Protein AF-A0A938Q0T3-F1 (afdb_monomer_lite)

pLDDT: mean 81.88, std 14.32, range [33.81, 97.88]

Structure (mmCIF, N/CA/C/O backbone):
data_AF-A0A938Q0T3-F1
#
_entry.id   AF-A0A938Q0T3-F1
#
loop_
_atom_site.group_PDB
_atom_site.id
_atom_site.type_symbol
_atom_site.label_atom_id
_atom_site.label_alt_id
_atom_site.label_comp_id
_atom_site.label_asym_id
_atom_site.label_entity_id
_atom_site.label_seq_id
_atom_site.pdbx_PDB_ins_code
_atom_site.Cartn_x
_atom_site.Cartn_y
_atom_site.Cartn_z
_atom_site.occupancy
_atom_site.B_iso_or_equiv
_atom_site.auth_seq_id
_atom_site.auth_comp_id
_atom_site.auth_asym_id
_atom_site.auth_atom_id
_atom_site.pdbx_PDB_model_num
ATOM 1 N N . MET A 1 1 ? -28.666 -15.829 7.983 1.00 44.38 1 MET A N 1
ATOM 2 C CA . MET A 1 1 ? -28.865 -14.579 8.753 1.00 44.38 1 MET A CA 1
ATOM 3 C C . MET A 1 1 ? -28.968 -14.931 10.230 1.00 44.38 1 MET A C 1
ATOM 5 O O . MET A 1 1 ? -29.943 -15.558 10.611 1.00 44.38 1 MET A O 1
ATOM 9 N N . ALA A 1 2 ? -27.968 -14.597 11.049 1.00 35.69 2 ALA A N 1
ATOM 10 C CA . ALA A 1 2 ? -28.047 -14.792 12.499 1.00 35.69 2 ALA A CA 1
ATOM 11 C C . ALA A 1 2 ? -28.526 -13.484 13.145 1.00 35.69 2 ALA A C 1
ATOM 13 O O . ALA A 1 2 ? -27.787 -12.499 13.177 1.00 35.69 2 ALA A O 1
ATOM 14 N N . VAL A 1 3 ? -29.782 -13.463 13.590 1.00 39.94 3 VAL A N 1
ATOM 15 C CA . VAL A 1 3 ? -30.374 -12.340 14.326 1.00 39.94 3 VAL A CA 1
ATOM 16 C C . VAL A 1 3 ? -30.041 -12.535 15.802 1.00 39.94 3 VAL A C 1
ATOM 18 O O . VAL A 1 3 ? -30.452 -13.523 16.398 1.00 39.94 3 VAL A O 1
ATOM 21 N N . GLY A 1 4 ? -29.268 -11.616 16.378 1.00 47.38 4 GLY A N 1
ATOM 22 C CA . GLY A 1 4 ? -29.051 -11.548 17.822 1.00 47.38 4 GLY A CA 1
ATOM 23 C C . GLY A 1 4 ? -29.961 -10.487 18.430 1.00 47.38 4 GLY A C 1
ATOM 24 O O . GLY A 1 4 ? -30.033 -9.370 17.916 1.00 47.38 4 GLY A O 1
ATOM 25 N N . THR A 1 5 ? -30.657 -10.826 19.509 1.00 44.28 5 THR A N 1
ATOM 26 C CA . THR A 1 5 ? -31.442 -9.879 20.308 1.00 44.28 5 THR A CA 1
ATOM 27 C C . THR A 1 5 ? -30.645 -9.485 21.544 1.00 44.28 5 THR A C 1
ATOM 29 O O . THR A 1 5 ? -30.252 -10.355 22.317 1.00 44.28 5 THR A O 1
ATOM 32 N N . ALA A 1 6 ? -30.413 -8.186 21.737 1.00 50.19 6 ALA A N 1
ATOM 33 C CA . ALA A 1 6 ? -29.936 -7.642 23.003 1.00 50.19 6 ALA A CA 1
ATOM 34 C C . ALA A 1 6 ? -31.110 -6.924 23.681 1.00 50.19 6 ALA A C 1
ATOM 36 O O . ALA A 1 6 ? -31.683 -5.991 23.116 1.00 50.19 6 ALA A O 1
ATOM 37 N N . THR A 1 7 ? -31.501 -7.394 24.862 1.00 44.62 7 THR A N 1
ATOM 38 C CA . THR A 1 7 ? -32.518 -6.764 25.709 1.00 44.62 7 THR A CA 1
ATOM 39 C C . THR A 1 7 ? -31.848 -5.712 26.585 1.00 44.62 7 THR A C 1
ATOM 41 O O . THR A 1 7 ? -30.979 -6.031 27.396 1.00 44.62 7 THR A O 1
ATOM 44 N N . GLY A 1 8 ? -32.227 -4.445 26.408 1.00 49.66 8 GLY A N 1
ATOM 45 C CA . GLY A 1 8 ? -31.809 -3.370 27.308 1.00 49.66 8 GLY A CA 1
ATOM 46 C C . GLY A 1 8 ? -32.487 -3.481 28.677 1.00 49.66 8 GLY A C 1
ATOM 47 O O . GLY A 1 8 ? -33.545 -4.094 28.809 1.00 49.66 8 GLY A O 1
ATOM 48 N N . HIS A 1 9 ? -31.909 -2.837 29.696 1.00 57.12 9 HIS A N 1
ATOM 49 C CA . HIS A 1 9 ? -32.410 -2.853 31.081 1.00 57.12 9 HIS A CA 1
ATOM 50 C C . HIS A 1 9 ? -33.860 -2.327 31.229 1.00 57.12 9 HIS A C 1
ATOM 52 O O . HIS A 1 9 ? -34.504 -2.597 32.236 1.00 57.12 9 HIS A O 1
ATOM 58 N N . PHE A 1 10 ? -34.380 -1.642 30.201 1.00 60.62 10 PHE A N 1
ATOM 59 C CA . PHE A 1 10 ? -35.738 -1.092 30.103 1.00 60.62 10 PHE A CA 1
ATOM 60 C C . PHE A 1 10 ? -36.678 -1.866 29.153 1.00 60.62 10 PHE A C 1
ATOM 62 O O . PHE A 1 10 ? -37.732 -1.358 28.790 1.00 60.62 10 PHE A O 1
ATOM 69 N N . GLY A 1 11 ? -36.325 -3.082 28.723 1.00 52.38 11 GLY A N 1
ATOM 70 C CA . GLY A 1 11 ? -37.198 -3.913 27.878 1.00 52.38 11 GLY A CA 1
ATOM 71 C C . GLY A 1 11 ? -37.175 -3.588 26.378 1.00 52.38 11 GLY A C 1
ATOM 72 O O . GLY A 1 11 ? -37.730 -4.352 25.589 1.00 52.38 11 GLY A O 1
ATOM 73 N N . ASP A 1 12 ? -36.469 -2.537 25.950 1.00 48.38 12 ASP A N 1
ATOM 74 C CA . ASP A 1 12 ? -36.260 -2.264 24.526 1.00 48.38 12 ASP A CA 1
ATOM 75 C C . ASP A 1 12 ? -35.369 -3.338 23.887 1.00 48.38 12 ASP A C 1
ATOM 77 O O . ASP A 1 12 ? -34.192 -3.513 24.225 1.00 48.38 12 ASP A O 1
ATOM 81 N N . THR A 1 13 ? -35.951 -4.080 22.943 1.00 47.59 13 THR A N 1
ATOM 82 C CA . THR A 1 13 ? -35.261 -5.108 22.160 1.00 47.59 13 THR A CA 1
ATOM 83 C C . THR A 1 13 ? -34.694 -4.458 20.900 1.00 47.59 13 THR A C 1
ATOM 85 O O . THR A 1 13 ? -35.374 -4.335 19.881 1.00 47.59 13 THR A O 1
ATOM 88 N N . THR A 1 14 ? -33.435 -4.018 20.936 1.00 50.91 14 THR A N 1
ATOM 89 C CA . THR A 1 14 ? -32.782 -3.506 19.723 1.00 50.91 14 THR A CA 1
ATOM 90 C C . THR A 1 14 ? -32.337 -4.681 18.861 1.00 50.91 14 THR A C 1
ATOM 92 O O . THR A 1 14 ? -31.451 -5.463 19.214 1.00 50.91 14 THR A O 1
ATOM 95 N N . ARG A 1 15 ? -32.986 -4.840 17.705 1.00 46.38 15 ARG A N 1
ATOM 96 C CA . ARG A 1 15 ? -32.627 -5.858 16.717 1.00 46.38 15 ARG A CA 1
ATOM 97 C C . ARG A 1 15 ? -31.340 -5.409 16.018 1.00 46.38 15 ARG A C 1
ATOM 99 O O . ARG A 1 15 ? -31.382 -4.597 15.100 1.00 46.38 15 ARG A O 1
ATOM 106 N N . ILE A 1 16 ? -30.188 -5.917 16.457 1.00 51.22 16 ILE A N 1
ATOM 107 C CA . ILE A 1 16 ? -28.913 -5.669 15.775 1.00 51.22 16 ILE A CA 1
ATOM 108 C C . ILE A 1 16 ? -28.879 -6.570 14.540 1.00 51.22 16 ILE A C 1
ATOM 110 O O . ILE A 1 16 ? -28.428 -7.716 14.582 1.00 51.22 16 ILE A O 1
ATOM 114 N N . THR A 1 17 ? -29.393 -6.069 13.420 1.00 54.50 17 THR A N 1
ATOM 115 C CA . THR A 1 17 ? -29.193 -6.718 12.126 1.00 54.50 17 THR A CA 1
ATOM 116 C C . THR A 1 17 ? -27.719 -6.588 11.763 1.00 54.50 17 THR A C 1
ATOM 118 O O . THR A 1 17 ? -27.223 -5.483 11.538 1.00 54.50 17 THR A O 1
ATOM 121 N N . ARG A 1 18 ? -26.990 -7.711 11.721 1.00 55.62 18 ARG A N 1
ATOM 122 C CA . ARG A 1 18 ? -25.681 -7.733 11.064 1.00 55.62 18 ARG A CA 1
ATOM 123 C C . ARG A 1 18 ? -25.921 -7.456 9.586 1.00 55.62 18 ARG A C 1
ATOM 125 O O . ARG A 1 18 ? -26.386 -8.337 8.871 1.00 55.62 18 ARG A O 1
ATOM 132 N N . VAL A 1 19 ? -25.632 -6.228 9.183 1.00 64.50 19 VAL A N 1
ATOM 133 C CA . VAL A 1 19 ? -25.556 -5.814 7.784 1.00 64.50 19 VAL A CA 1
ATOM 134 C C . VAL A 1 19 ? -24.522 -6.722 7.110 1.00 64.50 19 VAL A C 1
ATOM 136 O O . VAL A 1 19 ? -23.402 -6.871 7.614 1.00 64.50 19 VAL A O 1
ATOM 139 N N . GLY A 1 20 ? -24.937 -7.424 6.060 1.00 68.75 20 GLY A N 1
ATOM 140 C CA . GLY A 1 20 ? -24.088 -8.302 5.268 1.00 68.75 20 GLY A CA 1
ATOM 141 C C . GLY A 1 20 ? -22.957 -7.522 4.601 1.00 68.75 20 GLY A C 1
ATOM 142 O O . GLY A 1 20 ? -23.056 -6.322 4.375 1.00 68.75 20 GLY A O 1
ATOM 143 N N . PHE A 1 21 ? -21.861 -8.204 4.269 1.00 69.31 21 PHE A N 1
ATOM 144 C CA . PHE A 1 21 ? -20.710 -7.578 3.601 1.00 69.31 21 PHE A CA 1
ATOM 145 C C . PHE A 1 21 ? -21.077 -6.939 2.248 1.00 69.31 21 PHE A C 1
ATOM 147 O O . PHE A 1 21 ? -20.480 -5.941 1.857 1.00 69.31 21 PHE A O 1
ATOM 154 N N . ALA A 1 22 ? -22.083 -7.493 1.566 1.00 73.38 22 ALA A N 1
ATOM 155 C CA . ALA A 1 22 ? -22.599 -7.002 0.291 1.00 73.38 22 ALA A CA 1
ATOM 156 C C . ALA A 1 22 ? -23.723 -5.959 0.434 1.00 73.38 22 ALA A C 1
ATOM 158 O O . ALA A 1 22 ? -24.209 -5.451 -0.574 1.00 73.38 22 ALA A O 1
ATOM 159 N N . ASP A 1 23 ? -24.165 -5.651 1.655 1.00 78.00 23 ASP A N 1
ATOM 160 C CA . ASP A 1 23 ? -25.308 -4.766 1.849 1.00 78.00 23 ASP A CA 1
ATOM 161 C C . ASP A 1 23 ? -24.896 -3.303 1.629 1.00 78.00 23 ASP A C 1
ATOM 163 O O . ASP A 1 23 ? -23.953 -2.784 2.234 1.00 78.00 23 ASP A O 1
ATOM 167 N N . GLY A 1 24 ? -25.657 -2.617 0.778 1.00 86.31 24 GLY A N 1
ATOM 168 C CA . GLY A 1 24 ? -25.433 -1.218 0.432 1.00 86.31 24 GLY A CA 1
ATOM 169 C C . GLY A 1 24 ? -24.361 -1.006 -0.640 1.00 86.31 24 GLY A C 1
ATOM 170 O O . GLY A 1 24 ? -23.603 -1.896 -1.022 1.00 86.31 24 GLY A O 1
ATOM 171 N N . TRP A 1 25 ? -24.290 0.226 -1.139 1.00 88.31 25 TRP A N 1
ATOM 172 C CA . TRP A 1 25 ? -23.424 0.584 -2.264 1.00 88.31 25 TRP A CA 1
ATOM 173 C C . TRP A 1 25 ? -21.924 0.435 -1.958 1.00 88.31 25 TRP A C 1
ATOM 175 O O . TRP A 1 25 ? -21.146 0.152 -2.863 1.00 88.31 25 TRP A O 1
ATOM 185 N N . THR A 1 26 ? -21.502 0.566 -0.693 1.00 88.06 26 THR A N 1
ATOM 186 C CA . THR A 1 26 ? -20.099 0.357 -0.293 1.00 88.06 26 THR A CA 1
ATOM 187 C C . THR A 1 26 ? -19.686 -1.110 -0.380 1.00 88.06 26 THR A C 1
ATOM 189 O O . THR A 1 26 ? -18.544 -1.394 -0.728 1.00 88.06 26 THR A O 1
ATOM 192 N N . GLY A 1 27 ? -20.607 -2.038 -0.087 1.00 87.44 27 GLY A N 1
ATOM 193 C CA . GLY A 1 27 ? -20.378 -3.476 -0.245 1.00 87.44 27 GLY A CA 1
ATOM 194 C C . GLY A 1 27 ? -20.272 -3.866 -1.717 1.00 87.44 27 GLY A C 1
ATOM 195 O O . GLY A 1 27 ? -19.340 -4.565 -2.106 1.00 87.44 27 GLY A O 1
ATOM 196 N N . VAL A 1 28 ? -21.169 -3.330 -2.553 1.00 90.62 28 VAL A N 1
ATOM 197 C CA . VAL A 1 28 ? -21.120 -3.506 -4.015 1.00 90.62 28 VAL A CA 1
ATOM 198 C C . VAL A 1 28 ? -19.815 -2.962 -4.595 1.00 90.62 28 VAL A C 1
ATOM 200 O O . VAL A 1 28 ? -19.167 -3.659 -5.371 1.00 90.62 28 VAL A O 1
ATOM 203 N N . LEU A 1 29 ? -19.392 -1.760 -4.183 1.00 92.12 29 LEU A N 1
ATOM 204 C CA . LEU A 1 29 ? -18.120 -1.177 -4.610 1.00 92.12 29 LEU A CA 1
ATOM 205 C C . LEU A 1 29 ? -16.938 -2.068 -4.208 1.00 92.12 29 LEU A C 1
ATOM 207 O O . LEU A 1 29 ? -16.106 -2.372 -5.052 1.00 92.12 29 LEU A O 1
ATOM 211 N N . ALA A 1 30 ? -16.891 -2.542 -2.959 1.00 90.19 30 ALA A N 1
ATOM 212 C CA . ALA A 1 30 ? -15.814 -3.412 -2.488 1.00 90.19 30 ALA A CA 1
ATOM 213 C C . ALA A 1 30 ? -15.739 -4.735 -3.270 1.00 90.19 30 ALA A C 1
ATOM 215 O O . ALA A 1 30 ? -14.654 -5.149 -3.674 1.00 90.19 30 ALA A O 1
ATOM 216 N N . ILE A 1 31 ? -16.879 -5.388 -3.520 1.00 92.19 31 ILE A N 1
ATOM 217 C CA . ILE A 1 31 ? -16.935 -6.624 -4.316 1.00 92.19 31 ILE A CA 1
ATOM 218 C C . ILE A 1 31 ? -16.518 -6.346 -5.762 1.00 92.19 31 ILE A C 1
ATOM 220 O O . ILE A 1 31 ? -15.711 -7.091 -6.314 1.00 92.19 31 ILE A O 1
ATOM 224 N N . GLY A 1 32 ? -17.016 -5.259 -6.354 1.00 93.62 32 GLY A N 1
ATOM 225 C CA . GLY A 1 32 ? -16.636 -4.826 -7.696 1.00 93.62 32 GLY A CA 1
ATOM 226 C C . GLY A 1 32 ? -15.131 -4.593 -7.818 1.00 93.62 32 GLY A C 1
ATOM 227 O O . GLY A 1 32 ? -14.517 -5.092 -8.757 1.00 93.62 32 GLY A O 1
ATOM 228 N N . THR A 1 33 ? -14.514 -3.931 -6.835 1.00 93.25 33 THR A N 1
ATOM 229 C CA . THR A 1 33 ? -13.058 -3.746 -6.775 1.00 93.25 33 THR A CA 1
ATOM 230 C C . THR A 1 33 ? -12.317 -5.077 -6.688 1.00 93.25 33 THR A C 1
ATOM 232 O O . THR A 1 33 ? -11.335 -5.259 -7.396 1.00 93.25 33 THR A O 1
ATOM 235 N N . ILE A 1 34 ? -12.779 -6.029 -5.871 1.00 92.44 34 ILE A N 1
ATOM 236 C CA . ILE A 1 34 ? -12.139 -7.351 -5.755 1.00 92.44 34 ILE A CA 1
ATOM 237 C C . ILE A 1 34 ? -12.190 -8.104 -7.090 1.00 92.44 34 ILE A C 1
ATOM 239 O O . ILE A 1 34 ? -11.176 -8.642 -7.530 1.00 92.44 34 ILE A O 1
ATOM 243 N N . VAL A 1 35 ? -13.352 -8.120 -7.750 1.00 94.88 35 VAL A N 1
ATOM 244 C CA . VAL A 1 35 ? -13.521 -8.765 -9.061 1.00 94.88 35 VAL A CA 1
ATOM 245 C C . VAL A 1 35 ? -12.649 -8.085 -10.116 1.00 94.88 35 VAL A C 1
ATOM 247 O O . VAL A 1 35 ? -11.988 -8.769 -10.893 1.00 94.88 35 VAL A O 1
ATOM 250 N N . TYR A 1 36 ? -12.602 -6.752 -10.110 1.00 95.00 36 TYR A N 1
ATOM 251 C CA . TYR A 1 36 ? -11.745 -5.976 -10.999 1.00 95.00 36 TYR A CA 1
ATOM 252 C C . TYR A 1 36 ? -10.262 -6.311 -10.802 1.00 95.00 36 TYR A C 1
ATOM 254 O O . TYR A 1 36 ? -9.578 -6.596 -11.777 1.00 95.00 36 TYR A O 1
ATOM 262 N N . VAL A 1 37 ? -9.776 -6.342 -9.556 1.00 92.75 37 VAL A N 1
ATOM 263 C CA . VAL A 1 37 ? -8.379 -6.689 -9.248 1.00 92.75 37 VAL A CA 1
ATOM 264 C C . VAL A 1 37 ? -8.056 -8.109 -9.712 1.00 92.75 37 VAL A C 1
ATOM 266 O O . VAL A 1 37 ? -7.014 -8.323 -10.321 1.00 92.75 37 VAL A O 1
ATOM 269 N N . ALA A 1 38 ? -8.953 -9.074 -9.492 1.00 92.88 38 ALA A N 1
ATOM 270 C CA . ALA A 1 38 ? -8.756 -10.442 -9.968 1.00 92.88 38 ALA A CA 1
ATOM 271 C C . ALA A 1 38 ? -8.673 -10.517 -11.503 1.00 92.88 38 ALA A C 1
ATOM 273 O O . ALA A 1 38 ? -7.804 -11.204 -12.039 1.00 92.88 38 ALA A O 1
ATOM 274 N N . ALA A 1 39 ? -9.536 -9.781 -12.209 1.00 92.69 39 ALA A N 1
ATOM 275 C CA . ALA A 1 39 ? -9.485 -9.683 -13.664 1.00 92.69 39 ALA A CA 1
ATOM 276 C C . ALA A 1 39 ? -8.195 -8.998 -14.142 1.00 92.69 39 ALA A C 1
ATOM 278 O O . ALA A 1 39 ? -7.565 -9.484 -15.076 1.00 92.69 39 ALA A O 1
ATOM 279 N N . ALA A 1 40 ? -7.769 -7.918 -13.483 1.00 90.94 40 ALA A N 1
ATOM 280 C CA . ALA A 1 40 ? -6.541 -7.208 -13.822 1.00 90.94 40 ALA A CA 1
ATOM 281 C C . ALA A 1 40 ? -5.301 -8.089 -13.649 1.00 90.94 40 ALA A C 1
ATOM 283 O O . ALA A 1 40 ? -4.482 -8.174 -14.557 1.00 90.94 40 ALA A O 1
ATOM 284 N N . ILE A 1 41 ? -5.211 -8.828 -12.540 1.00 88.62 41 ILE A N 1
ATOM 285 C CA . ILE A 1 41 ? -4.147 -9.815 -12.321 1.00 88.62 41 ILE A CA 1
ATOM 286 C C . ILE A 1 41 ? -4.159 -10.870 -13.431 1.00 88.62 41 ILE A C 1
ATOM 288 O O . ILE A 1 41 ? -3.110 -11.175 -13.993 1.00 88.62 41 ILE A O 1
ATOM 292 N N . TRP A 1 42 ? -5.334 -11.403 -13.780 1.00 89.50 42 TRP A N 1
ATOM 293 C CA . TRP A 1 42 ? -5.458 -12.383 -14.858 1.00 89.50 42 TRP A CA 1
ATOM 294 C C . TRP A 1 42 ? -4.944 -11.838 -16.195 1.00 89.50 42 TRP A C 1
ATOM 296 O O . TRP A 1 42 ? -4.154 -12.507 -16.857 1.00 89.50 42 TRP A O 1
ATOM 306 N N . PHE A 1 43 ? -5.346 -10.625 -16.587 1.00 86.94 43 PHE A N 1
ATOM 307 C CA . PHE A 1 43 ? -4.881 -9.996 -17.827 1.00 86.94 43 PHE A CA 1
ATOM 308 C C . PHE A 1 43 ? -3.377 -9.717 -17.818 1.00 86.94 43 PHE A C 1
ATOM 310 O O . PHE A 1 43 ? -2.715 -9.954 -18.825 1.00 86.94 43 PHE A O 1
ATOM 317 N N . THR A 1 44 ? -2.828 -9.259 -16.692 1.00 83.50 44 THR A N 1
ATOM 318 C CA . THR A 1 44 ? -1.392 -8.982 -16.561 1.00 83.50 44 THR A CA 1
ATOM 319 C C . THR A 1 44 ? -0.551 -10.251 -16.674 1.00 83.50 44 THR A C 1
ATOM 321 O O . THR A 1 44 ? 0.492 -10.219 -17.321 1.00 83.50 44 THR A O 1
ATOM 324 N N . LEU A 1 45 ? -1.015 -11.360 -16.088 1.00 83.00 45 LEU A N 1
ATOM 325 C CA . LEU A 1 45 ? -0.322 -12.654 -16.097 1.00 83.00 45 LEU A CA 1
ATOM 326 C C . LEU A 1 45 ? -0.594 -13.502 -17.345 1.00 83.00 45 LEU A C 1
ATOM 328 O O . LEU A 1 45 ? 0.059 -14.524 -17.538 1.00 83.00 45 LEU A O 1
ATOM 332 N N . SER A 1 46 ? -1.574 -13.128 -18.166 1.00 85.75 46 SER A N 1
ATOM 333 C CA . SER A 1 46 ? -1.845 -13.830 -19.417 1.00 85.75 46 SER A CA 1
ATOM 334 C C . SER A 1 46 ? -0.723 -13.552 -20.419 1.00 85.75 46 SER A C 1
ATOM 336 O O . SER A 1 46 ? -0.355 -12.392 -20.618 1.00 85.75 46 SER A O 1
ATOM 338 N N . ASP A 1 47 ? -0.240 -14.598 -21.099 1.00 80.06 47 ASP A N 1
ATOM 339 C CA . ASP A 1 47 ? 0.747 -14.523 -22.191 1.00 80.06 47 ASP A CA 1
ATOM 340 C C . ASP A 1 47 ? 0.121 -13.924 -23.468 1.00 80.06 47 ASP A C 1
ATOM 342 O O . ASP A 1 47 ? 0.015 -14.555 -24.521 1.00 80.06 47 ASP A O 1
ATOM 346 N N . LEU A 1 48 ? -0.375 -12.695 -23.353 1.00 83.69 48 LEU A N 1
ATOM 347 C CA . LEU A 1 48 ? -0.920 -11.921 -24.457 1.00 83.69 48 LEU A CA 1
ATOM 348 C C . LEU A 1 48 ? 0.226 -11.261 -25.238 1.00 83.69 48 LEU A C 1
ATOM 350 O O . LEU A 1 48 ? 1.199 -10.817 -24.621 1.00 83.69 48 LEU A O 1
ATOM 354 N N . PRO A 1 49 ? 0.110 -11.144 -26.575 1.00 82.31 49 PRO A N 1
ATOM 355 C CA . PRO A 1 49 ? 1.078 -10.404 -27.377 1.00 82.31 49 PRO A CA 1
ATOM 356 C C . PRO A 1 49 ? 1.252 -8.978 -26.848 1.00 82.31 49 PRO A C 1
ATOM 358 O O . PRO A 1 49 ? 0.260 -8.298 -26.560 1.00 82.31 49 PRO A O 1
ATOM 361 N N . SER A 1 50 ? 2.502 -8.524 -26.737 1.00 79.31 50 SER A N 1
ATOM 362 C CA . SER A 1 50 ? 2.801 -7.141 -26.375 1.00 79.31 50 SER A CA 1
ATOM 363 C C . SER A 1 50 ? 2.164 -6.193 -27.390 1.00 79.31 50 SER A C 1
ATOM 365 O O . SER A 1 50 ? 2.192 -6.408 -28.603 1.00 79.31 50 SER A O 1
ATOM 367 N N . SER A 1 51 ? 1.509 -5.157 -26.877 1.00 85.56 51 SER A N 1
ATOM 368 C CA . SER A 1 51 ? 0.933 -4.090 -27.685 1.00 85.56 51 SER A CA 1
ATOM 369 C C . SER A 1 51 ? 0.922 -2.811 -26.852 1.00 85.56 51 SER A C 1
ATOM 371 O O . SER A 1 51 ? 0.656 -2.896 -25.651 1.00 85.56 51 SER A O 1
ATOM 373 N N . PRO A 1 52 ? 1.092 -1.623 -27.461 1.00 83.88 52 PRO A N 1
ATOM 374 C CA . PRO A 1 52 ? 1.118 -0.365 -26.711 1.00 83.88 52 PRO A CA 1
ATOM 375 C C . PRO A 1 52 ? -0.115 -0.162 -25.819 1.00 83.88 52 PRO A C 1
ATOM 377 O O . PRO A 1 52 ? -0.028 0.384 -24.724 1.00 83.88 52 PRO A O 1
ATOM 380 N N . ALA A 1 53 ? -1.281 -0.647 -26.258 1.00 86.19 53 ALA A N 1
ATOM 381 C CA . ALA A 1 53 ? -2.512 -0.596 -25.474 1.00 86.19 53 ALA A CA 1
ATOM 382 C C . ALA A 1 53 ? -2.460 -1.489 -24.221 1.00 86.19 53 ALA A C 1
ATOM 384 O O . ALA A 1 53 ? -2.959 -1.091 -23.169 1.00 86.19 53 ALA A O 1
ATOM 385 N N . LEU A 1 54 ? -1.861 -2.679 -24.324 1.00 84.81 54 LEU A N 1
ATOM 386 C CA . LEU A 1 54 ? -1.683 -3.596 -23.199 1.00 84.81 54 LEU A CA 1
ATOM 387 C C . LEU A 1 54 ? -0.665 -3.052 -22.189 1.00 84.81 54 LEU A C 1
ATOM 389 O O . LEU A 1 54 ? -0.863 -3.212 -20.988 1.00 84.81 54 LEU A O 1
ATOM 393 N N . ASP A 1 55 ? 0.374 -2.365 -22.655 1.00 83.69 55 ASP A N 1
ATOM 394 C CA . ASP A 1 55 ? 1.398 -1.783 -21.783 1.00 83.69 55 ASP A CA 1
ATOM 395 C C . ASP A 1 55 ? 0.876 -0.546 -21.042 1.00 83.69 55 ASP A C 1
ATOM 397 O O . ASP A 1 55 ? 1.054 -0.439 -19.826 1.00 83.69 55 ASP A O 1
ATOM 401 N N . ILE A 1 56 ? 0.103 0.319 -21.718 1.00 85.44 56 ILE A N 1
ATOM 402 C CA . ILE A 1 56 ? -0.662 1.391 -21.054 1.00 85.44 56 ILE A CA 1
ATOM 403 C C . ILE A 1 56 ? -1.631 0.794 -20.037 1.00 85.44 56 ILE A C 1
ATOM 405 O O . ILE A 1 56 ? -1.717 1.285 -18.914 1.00 85.44 56 ILE A O 1
ATOM 409 N N . TYR A 1 57 ? -2.358 -0.264 -20.408 1.00 89.31 57 TYR A N 1
ATOM 410 C CA . TYR A 1 57 ? -3.279 -0.932 -19.495 1.00 89.31 57 TYR A CA 1
ATOM 411 C C . TYR A 1 57 ? -2.558 -1.433 -18.243 1.00 89.31 57 TYR A C 1
ATOM 413 O O . TYR A 1 57 ? -2.979 -1.095 -17.142 1.00 89.31 57 TYR A O 1
ATOM 421 N N . ARG A 1 58 ? -1.458 -2.181 -18.390 1.00 86.88 58 ARG A N 1
ATOM 422 C CA . ARG A 1 58 ? -0.664 -2.691 -17.261 1.00 86.88 58 ARG A CA 1
ATOM 423 C C . ARG A 1 58 ? -0.205 -1.557 -16.349 1.00 86.88 58 ARG A C 1
ATOM 425 O O . ARG A 1 58 ? -0.324 -1.695 -15.135 1.00 86.88 58 ARG A O 1
ATOM 432 N N . LEU A 1 59 ? 0.208 -0.431 -16.933 1.00 86.06 59 LEU A N 1
ATOM 433 C CA . LEU A 1 59 ? 0.657 0.751 -16.204 1.00 86.06 59 LEU A CA 1
ATOM 434 C C . LEU A 1 59 ? -0.439 1.406 -15.346 1.00 86.06 59 LEU A C 1
ATOM 436 O O . LEU A 1 59 ? -0.148 1.859 -14.247 1.00 86.06 59 LEU A O 1
ATOM 440 N N . ILE A 1 60 ? -1.683 1.475 -15.832 1.00 89.19 60 ILE A N 1
ATOM 441 C CA . ILE A 1 60 ? -2.773 2.206 -15.150 1.00 89.19 60 ILE A CA 1
ATOM 442 C C . ILE A 1 60 ? -3.833 1.293 -14.521 1.00 89.19 60 ILE A C 1
ATOM 444 O O . ILE A 1 60 ? -4.820 1.773 -13.956 1.00 89.19 60 ILE A O 1
ATOM 448 N N . SER A 1 61 ? -3.677 -0.026 -14.650 1.00 90.06 61 SER A N 1
ATOM 449 C CA . SER A 1 61 ? -4.670 -1.018 -14.219 1.00 90.06 61 SER A CA 1
ATOM 450 C C . SER A 1 61 ? -4.914 -1.013 -12.709 1.00 90.06 61 SER A C 1
ATOM 452 O O . SER A 1 61 ? -5.988 -1.412 -12.263 1.00 90.06 61 SER A O 1
ATOM 454 N N . ASP A 1 62 ? -3.980 -0.526 -11.904 1.00 88.69 62 ASP A N 1
ATOM 455 C CA . ASP A 1 62 ? -4.120 -0.398 -10.456 1.00 88.69 62 ASP A CA 1
ATOM 456 C C . ASP A 1 62 ? -5.030 0.780 -10.044 1.00 88.69 62 ASP A C 1
ATOM 458 O O . ASP A 1 62 ? -5.728 0.702 -9.026 1.00 88.69 62 ASP A O 1
ATOM 462 N N . GLN A 1 63 ? -5.092 1.840 -10.862 1.00 92.25 63 GLN A N 1
ATOM 463 C CA . GLN A 1 63 ? -5.735 3.116 -10.528 1.00 92.25 63 GLN A CA 1
ATOM 464 C C . GLN A 1 63 ? -7.204 2.972 -10.106 1.00 92.25 63 GLN A C 1
ATOM 466 O O . GLN A 1 63 ? -7.569 3.502 -9.053 1.00 92.25 63 GLN A O 1
ATOM 471 N N . PRO A 1 64 ? -8.082 2.240 -10.826 1.00 93.50 64 PRO A N 1
ATOM 472 C CA . PRO A 1 64 ? -9.486 2.135 -10.426 1.00 93.50 64 PRO A CA 1
ATOM 473 C C . PRO A 1 64 ? -9.667 1.494 -9.045 1.00 93.50 64 PRO A C 1
ATOM 475 O O . PRO A 1 64 ? -10.509 1.933 -8.255 1.00 93.50 64 PRO A O 1
ATOM 478 N N . ALA A 1 65 ? -8.857 0.480 -8.726 1.00 93.31 65 ALA A N 1
ATOM 479 C CA . ALA A 1 65 ? -8.884 -0.166 -7.419 1.00 93.31 65 ALA A CA 1
ATOM 480 C C . ALA A 1 65 ? -8.363 0.771 -6.323 1.00 93.31 65 ALA A C 1
ATOM 482 O O . ALA A 1 65 ? -8.947 0.848 -5.238 1.00 93.31 65 ALA A O 1
ATOM 483 N N . ALA A 1 66 ? -7.306 1.519 -6.627 1.00 92.44 66 ALA A N 1
ATOM 484 C CA . ALA A 1 66 ? -6.668 2.437 -5.704 1.00 92.44 66 ALA A CA 1
ATOM 485 C C . ALA A 1 66 ? -7.574 3.649 -5.373 1.00 92.44 66 ALA A C 1
ATOM 487 O O . ALA A 1 66 ? -7.744 3.989 -4.194 1.00 92.44 66 ALA A O 1
ATOM 488 N N . PHE A 1 67 ? -8.294 4.196 -6.362 1.00 94.31 67 PHE A N 1
ATOM 489 C CA . PHE A 1 67 ? -9.345 5.201 -6.154 1.00 94.31 67 PHE A CA 1
ATOM 490 C C . PHE A 1 67 ? -10.505 4.667 -5.307 1.00 94.31 67 PHE A C 1
ATOM 492 O O . PHE A 1 67 ? -10.947 5.336 -4.367 1.00 94.31 67 PHE A O 1
ATOM 499 N N . ALA A 1 68 ? -10.997 3.458 -5.597 1.00 94.94 68 ALA A N 1
ATOM 500 C CA . ALA A 1 68 ? -12.064 2.843 -4.810 1.00 94.94 68 ALA A CA 1
ATOM 501 C C . ALA A 1 68 ? -11.640 2.643 -3.344 1.00 94.94 68 ALA A C 1
ATOM 503 O O . ALA A 1 68 ? -12.404 2.962 -2.428 1.00 94.94 68 ALA A O 1
ATOM 504 N N . ALA A 1 69 ? -10.403 2.193 -3.107 1.00 93.75 69 ALA A N 1
ATOM 505 C CA . ALA A 1 69 ? -9.837 2.051 -1.769 1.00 93.75 69 ALA A CA 1
ATOM 506 C C . ALA A 1 69 ? -9.753 3.397 -1.028 1.00 93.75 69 ALA A C 1
ATOM 508 O O . ALA A 1 69 ? -10.142 3.473 0.140 1.00 93.75 69 ALA A O 1
ATOM 509 N N . ALA A 1 70 ? -9.323 4.471 -1.701 1.00 95.38 70 ALA A N 1
ATOM 510 C CA . ALA A 1 70 ? -9.277 5.816 -1.124 1.00 95.38 70 ALA A CA 1
ATOM 511 C C . ALA A 1 70 ? -10.676 6.307 -0.714 1.00 95.38 70 ALA A C 1
ATOM 513 O O . ALA A 1 70 ? -10.874 6.773 0.412 1.00 95.38 70 ALA A O 1
ATOM 514 N N . VAL A 1 71 ? -11.670 6.142 -1.592 1.00 95.62 71 VAL A N 1
ATOM 515 C CA . VAL A 1 71 ? -13.068 6.507 -1.320 1.00 95.62 71 VAL A CA 1
ATOM 516 C C . VAL A 1 71 ? -13.610 5.731 -0.118 1.00 95.62 71 VAL A C 1
ATOM 518 O O . VAL A 1 71 ? -14.146 6.338 0.812 1.00 95.62 71 VAL A O 1
ATOM 521 N N . LEU A 1 72 ? -13.425 4.408 -0.086 1.00 94.19 72 LEU A N 1
ATOM 522 C CA . LEU A 1 72 ? -13.866 3.558 1.024 1.00 94.19 72 LEU A CA 1
ATOM 523 C C . LEU A 1 72 ? -13.181 3.930 2.346 1.00 94.19 72 LEU A C 1
ATOM 525 O O . LEU A 1 72 ? -13.849 3.992 3.381 1.00 94.19 72 LEU A O 1
ATOM 529 N N . ALA A 1 73 ? -11.885 4.250 2.323 1.00 94.19 73 ALA A N 1
ATOM 530 C CA . ALA A 1 73 ? -11.159 4.703 3.505 1.00 94.19 73 ALA A CA 1
ATOM 531 C C . ALA A 1 73 ? -11.684 6.056 4.018 1.00 94.19 73 ALA A C 1
ATOM 533 O O . ALA A 1 73 ? -11.924 6.210 5.216 1.00 94.19 73 ALA A O 1
ATOM 534 N N . ILE A 1 74 ? -11.951 7.021 3.131 1.00 95.88 74 ILE A N 1
ATOM 535 C CA . ILE A 1 74 ? -12.534 8.326 3.496 1.00 95.88 74 ILE A CA 1
ATOM 536 C C . ILE A 1 74 ? -13.943 8.158 4.081 1.00 95.88 74 ILE A C 1
ATOM 538 O O . ILE A 1 74 ? -14.300 8.820 5.060 1.00 95.88 74 ILE A O 1
ATOM 542 N N . ILE A 1 75 ? -14.753 7.258 3.525 1.00 94.06 75 ILE A N 1
ATOM 543 C CA . ILE A 1 75 ? -16.074 6.937 4.079 1.00 94.06 75 ILE A CA 1
ATOM 544 C C . ILE A 1 75 ? -15.927 6.324 5.469 1.00 94.06 75 ILE A C 1
ATOM 546 O O . ILE A 1 75 ? -16.638 6.742 6.383 1.00 94.06 75 ILE A O 1
ATOM 550 N N . ALA A 1 76 ? -14.967 5.415 5.662 1.00 92.50 76 ALA A N 1
ATOM 551 C CA . ALA A 1 76 ? -14.688 4.814 6.962 1.00 92.50 76 ALA A CA 1
ATOM 552 C C . ALA A 1 76 ? -14.300 5.865 8.019 1.00 92.50 76 ALA A C 1
ATOM 554 O O . ALA A 1 76 ? -14.743 5.768 9.167 1.00 92.50 76 ALA A O 1
ATOM 555 N N . VAL A 1 77 ? -13.566 6.922 7.642 1.00 94.56 77 VAL A N 1
ATOM 556 C CA . VAL A 1 77 ? -13.310 8.082 8.521 1.00 94.56 77 VAL A CA 1
ATOM 557 C C . VAL A 1 77 ? -14.620 8.740 8.958 1.00 94.56 77 VAL A C 1
ATOM 559 O O . VAL A 1 77 ? -14.796 9.044 10.139 1.00 94.56 77 VAL A O 1
ATOM 562 N N . ARG A 1 78 ? -15.542 8.976 8.018 1.00 92.81 78 ARG A N 1
ATOM 563 C CA . ARG A 1 78 ? -16.807 9.688 8.269 1.00 92.81 78 ARG A CA 1
ATOM 564 C C . ARG A 1 78 ? -17.819 8.848 9.048 1.00 92.81 78 ARG A C 1
ATOM 566 O O . ARG A 1 78 ? -18.575 9.400 9.842 1.00 92.81 78 ARG A O 1
ATOM 573 N N . SER A 1 79 ? -17.830 7.532 8.849 1.00 89.38 79 SER A N 1
ATOM 574 C CA . SER A 1 79 ? -18.764 6.618 9.514 1.00 89.38 79 SER A CA 1
ATOM 575 C C . SER A 1 79 ? -18.306 6.183 10.910 1.00 89.38 79 SER A C 1
ATOM 577 O O . SER A 1 79 ? -19.106 5.674 11.696 1.00 89.38 79 SER A O 1
ATOM 579 N N . THR A 1 80 ? -17.023 6.353 11.239 1.00 91.88 80 THR A N 1
ATOM 580 C CA . THR A 1 80 ? -16.458 5.896 12.513 1.00 91.88 80 THR A CA 1
ATOM 581 C C . THR A 1 80 ? -16.685 6.912 13.630 1.00 91.88 80 THR A C 1
ATOM 583 O O . THR A 1 80 ? -16.163 8.024 13.603 1.00 91.88 80 THR A O 1
ATOM 586 N N . ARG A 1 81 ? -17.426 6.500 14.667 1.00 89.12 81 ARG A N 1
ATOM 587 C CA . ARG A 1 81 ? -17.721 7.344 15.840 1.00 89.12 81 ARG A CA 1
ATOM 588 C C . ARG A 1 81 ? -16.606 7.354 16.886 1.00 89.12 81 ARG A C 1
ATOM 590 O O . ARG A 1 81 ? -16.398 8.370 17.538 1.00 89.12 81 ARG A O 1
ATOM 597 N N . HIS A 1 82 ? -15.895 6.237 17.060 1.00 88.75 82 HIS A N 1
ATOM 598 C CA . HIS A 1 82 ? -14.857 6.129 18.086 1.00 88.75 82 HIS A CA 1
ATOM 599 C C . HIS A 1 82 ? -13.648 7.023 17.733 1.00 88.75 82 HIS A C 1
ATOM 601 O O . HIS A 1 82 ? -13.060 6.822 16.666 1.00 88.75 82 HIS A O 1
ATOM 607 N N . PRO A 1 83 ? -13.231 7.977 18.594 1.00 90.00 83 PRO A N 1
ATOM 608 C CA . PRO A 1 83 ? -12.233 8.990 18.233 1.00 90.00 83 PRO A CA 1
ATOM 609 C C . PRO A 1 83 ? -10.886 8.414 17.793 1.00 90.00 83 PRO A C 1
ATOM 611 O O . PRO A 1 83 ? -10.316 8.867 16.802 1.00 90.00 83 PRO A O 1
ATOM 614 N N . ALA A 1 84 ? -10.387 7.391 18.494 1.00 89.50 84 ALA A N 1
ATOM 615 C CA . ALA A 1 84 ? -9.116 6.765 18.138 1.00 89.50 84 ALA A CA 1
ATOM 616 C C . ALA A 1 84 ? -9.202 6.014 16.804 1.00 89.50 84 ALA A C 1
ATOM 618 O O . ALA A 1 84 ? -8.317 6.152 15.970 1.00 89.50 84 ALA A O 1
ATOM 619 N N . ALA A 1 85 ? -10.304 5.295 16.568 1.00 90.81 85 ALA A N 1
ATOM 620 C CA . ALA A 1 85 ? -10.508 4.561 15.323 1.00 90.81 85 ALA A CA 1
ATOM 621 C C . ALA A 1 85 ? -10.652 5.526 14.138 1.00 90.81 85 ALA A C 1
ATOM 623 O O . ALA A 1 85 ? -10.084 5.292 13.077 1.00 90.81 85 ALA A O 1
ATOM 624 N N . ARG A 1 86 ? -11.356 6.650 14.332 1.00 94.00 86 ARG A N 1
ATOM 625 C CA . ARG A 1 86 ? -11.476 7.708 13.324 1.00 94.00 86 ARG A CA 1
ATOM 626 C C . ARG A 1 86 ? -10.114 8.302 12.973 1.00 94.00 86 ARG A C 1
ATOM 628 O O . ARG A 1 86 ? -9.826 8.447 11.795 1.00 94.00 86 ARG A O 1
ATOM 635 N N . ARG A 1 87 ? -9.266 8.598 13.969 1.00 95.00 87 ARG A N 1
ATOM 636 C CA . ARG A 1 87 ? -7.892 9.077 13.731 1.00 95.00 87 ARG A CA 1
ATOM 637 C C . ARG A 1 87 ? -7.063 8.055 12.955 1.00 95.00 87 ARG A C 1
ATOM 639 O O . ARG A 1 87 ? -6.414 8.438 11.990 1.00 95.00 87 ARG A O 1
ATOM 646 N N . T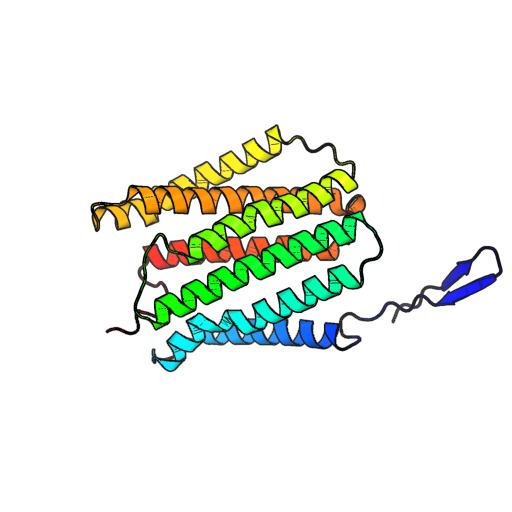HR A 1 88 ? -7.123 6.775 13.327 1.00 93.69 88 THR A N 1
ATOM 647 C CA . THR A 1 88 ? -6.459 5.699 12.576 1.00 93.69 88 THR A CA 1
ATOM 648 C C . THR A 1 88 ? -6.910 5.671 11.117 1.00 93.69 88 THR A C 1
ATOM 650 O O . THR A 1 88 ? -6.071 5.657 10.221 1.00 93.69 88 THR A O 1
ATOM 653 N N . TRP A 1 89 ? -8.222 5.725 10.867 1.00 95.44 89 TRP A N 1
ATOM 654 C CA . TRP A 1 89 ? -8.764 5.785 9.510 1.00 95.44 89 TRP A CA 1
ATOM 655 C C . TRP A 1 89 ? -8.322 7.037 8.754 1.00 95.44 89 TRP A C 1
ATOM 657 O O . TRP A 1 89 ? -8.094 6.947 7.555 1.00 95.44 89 TRP A O 1
ATOM 667 N N . THR A 1 90 ? -8.168 8.186 9.423 1.00 97.19 90 THR A N 1
ATOM 668 C CA . THR A 1 90 ? -7.686 9.414 8.775 1.00 97.19 90 THR A CA 1
ATOM 669 C C . THR A 1 90 ? -6.271 9.227 8.244 1.00 97.19 90 THR A C 1
ATOM 671 O O . THR A 1 90 ? -6.014 9.562 7.093 1.00 97.19 90 THR A O 1
ATOM 674 N N . TYR A 1 91 ? -5.371 8.662 9.052 1.00 97.25 91 TYR A N 1
ATOM 675 C CA . TYR A 1 91 ? -4.008 8.365 8.611 1.00 97.25 91 TYR A CA 1
ATOM 676 C C . TYR A 1 91 ? -3.978 7.298 7.516 1.00 97.25 91 TYR A C 1
ATOM 678 O O . TYR A 1 91 ? -3.241 7.455 6.553 1.00 97.25 91 TYR A O 1
ATOM 686 N N . LEU A 1 92 ? -4.806 6.253 7.614 1.00 95.06 92 LEU A N 1
ATOM 687 C CA . LEU A 1 92 ? -4.884 5.222 6.577 1.00 95.06 92 LEU A CA 1
ATOM 688 C C . LEU A 1 92 ? -5.406 5.787 5.247 1.00 95.06 92 LEU A C 1
ATOM 690 O O . LEU A 1 92 ? -4.828 5.520 4.201 1.00 95.06 92 LEU A O 1
ATOM 694 N N . ALA A 1 93 ? -6.458 6.607 5.282 1.00 96.75 93 ALA A N 1
ATOM 695 C CA . ALA A 1 93 ? -6.987 7.277 4.099 1.00 96.75 93 ALA A CA 1
ATOM 696 C C . ALA A 1 93 ? -5.960 8.243 3.492 1.00 96.75 93 ALA A C 1
ATOM 698 O O . ALA A 1 93 ? -5.771 8.242 2.280 1.00 96.75 93 ALA A O 1
ATOM 699 N N . ALA A 1 94 ? -5.270 9.027 4.327 1.00 97.88 94 ALA A N 1
ATOM 700 C CA . ALA A 1 94 ? -4.206 9.919 3.879 1.00 97.88 94 ALA A CA 1
ATOM 701 C C . ALA A 1 94 ? -3.051 9.141 3.238 1.00 97.88 94 ALA A C 1
ATOM 703 O O . ALA A 1 94 ? -2.607 9.518 2.164 1.00 97.88 94 ALA A O 1
ATOM 704 N N . ALA A 1 95 ? -2.618 8.032 3.843 1.00 96.75 95 ALA A N 1
ATOM 705 C CA . ALA A 1 95 ? -1.581 7.173 3.282 1.00 96.75 95 ALA A CA 1
ATOM 706 C C . ALA A 1 95 ? -2.000 6.630 1.908 1.00 96.75 95 ALA A C 1
ATOM 708 O O . ALA A 1 95 ? -1.269 6.810 0.940 1.00 96.75 95 ALA A O 1
ATOM 709 N N . ILE A 1 96 ? -3.203 6.054 1.794 1.00 95.44 96 ILE A N 1
ATOM 710 C CA . ILE A 1 96 ? -3.721 5.548 0.515 1.00 95.44 96 ILE A CA 1
ATOM 711 C C . ILE A 1 96 ? -3.719 6.663 -0.538 1.00 95.44 96 ILE A C 1
ATOM 713 O O . ILE A 1 96 ? -3.196 6.456 -1.627 1.00 95.44 96 ILE A O 1
ATOM 717 N N . VAL A 1 97 ? -4.239 7.852 -0.223 1.00 97.31 97 VAL A N 1
ATOM 718 C CA . VAL A 1 97 ? -4.247 8.991 -1.158 1.00 97.31 97 VAL A CA 1
ATOM 719 C C . VAL A 1 97 ? -2.830 9.407 -1.560 1.00 97.31 97 VAL A C 1
ATOM 721 O O . VAL A 1 97 ? -2.580 9.615 -2.742 1.00 97.31 97 VAL A O 1
ATOM 724 N N . THR A 1 98 ? -1.894 9.491 -0.616 1.00 97.56 98 THR A N 1
ATOM 725 C CA . THR A 1 98 ? -0.495 9.832 -0.906 1.00 97.56 98 THR A CA 1
ATOM 726 C C . THR A 1 98 ? 0.151 8.807 -1.837 1.00 97.56 98 THR A C 1
ATOM 728 O O . THR A 1 98 ? 0.797 9.197 -2.802 1.00 97.56 98 THR A O 1
ATOM 731 N N . TYR A 1 99 ? -0.063 7.512 -1.599 1.00 94.81 99 TYR A N 1
ATOM 732 C CA . TYR A 1 99 ? 0.460 6.454 -2.466 1.00 94.81 99 TYR A CA 1
ATOM 733 C C . TYR A 1 99 ? -0.140 6.525 -3.879 1.00 94.81 99 TYR A C 1
ATOM 735 O O . TYR A 1 99 ? 0.587 6.460 -4.863 1.00 94.81 99 TYR A O 1
ATOM 743 N N . ASN A 1 100 ? -1.452 6.772 -3.980 1.00 95.25 100 ASN A N 1
ATOM 744 C CA . ASN A 1 100 ? -2.135 6.991 -5.261 1.00 95.25 100 ASN A CA 1
ATOM 745 C C . ASN A 1 100 ? -1.535 8.169 -6.043 1.00 95.25 100 ASN A C 1
ATOM 747 O O . ASN A 1 100 ? -1.362 8.077 -7.253 1.00 95.25 100 ASN A O 1
ATOM 751 N N . LEU A 1 101 ? -1.209 9.277 -5.367 1.00 96.25 101 LEU A N 1
ATOM 752 C CA . LEU A 1 101 ? -0.538 10.409 -6.011 1.00 96.25 101 LEU A CA 1
ATOM 753 C C . LEU A 1 101 ? 0.832 10.008 -6.566 1.00 96.25 101 LEU A C 1
ATOM 755 O O . LEU A 1 101 ? 1.169 10.429 -7.667 1.00 96.25 101 LEU A O 1
ATOM 759 N N . GLY A 1 102 ? 1.581 9.167 -5.846 1.00 94.62 102 GLY A N 1
ATOM 760 C CA . GLY A 1 102 ? 2.821 8.576 -6.348 1.00 94.62 102 GLY A CA 1
ATOM 761 C C . GLY A 1 102 ? 2.604 7.792 -7.642 1.00 94.62 102 GLY A C 1
ATOM 762 O O . GLY A 1 102 ? 3.245 8.111 -8.641 1.00 94.62 102 GLY A O 1
ATOM 763 N N . ASN A 1 103 ? 1.634 6.870 -7.667 1.00 92.62 103 ASN A N 1
ATOM 764 C CA . ASN A 1 103 ? 1.349 6.064 -8.861 1.00 92.62 103 ASN A CA 1
ATOM 765 C C . ASN A 1 103 ? 0.913 6.928 -10.054 1.00 92.62 103 ASN A C 1
ATOM 767 O O . ASN A 1 103 ? 1.330 6.681 -11.180 1.00 92.62 103 ASN A O 1
ATOM 771 N N . LEU A 1 104 ? 0.112 7.974 -9.824 1.00 93.56 104 LEU A N 1
ATOM 772 C CA . LEU A 1 104 ? -0.285 8.910 -10.882 1.00 93.56 104 LEU A CA 1
ATOM 773 C C . LEU A 1 104 ? 0.910 9.688 -11.446 1.00 93.56 104 LEU A C 1
ATOM 775 O O . LEU A 1 104 ? 0.984 9.904 -12.655 1.00 93.56 104 LEU A O 1
ATOM 779 N N . VAL A 1 105 ? 1.837 10.114 -10.583 1.00 94.19 105 VAL A N 1
ATOM 780 C CA . VAL A 1 105 ? 3.064 10.804 -11.003 1.00 94.19 105 VAL A CA 1
ATOM 781 C C . VAL A 1 105 ? 3.979 9.853 -11.778 1.00 94.19 105 VAL A C 1
ATOM 783 O O . VAL A 1 105 ? 4.473 10.241 -12.833 1.00 94.19 105 VAL A O 1
ATOM 786 N N . ASP A 1 106 ? 4.168 8.616 -11.311 1.00 90.81 106 ASP A N 1
ATOM 787 C CA . ASP A 1 106 ? 4.967 7.595 -12.006 1.00 90.81 106 ASP A CA 1
ATOM 788 C C . ASP A 1 106 ? 4.370 7.254 -13.381 1.00 90.81 106 ASP A C 1
ATOM 790 O O . ASP A 1 106 ? 5.071 7.313 -14.392 1.00 90.81 106 ASP A O 1
ATOM 794 N N . ALA A 1 107 ? 3.058 7.013 -13.449 1.00 89.75 107 ALA A N 1
ATOM 795 C CA . ALA A 1 107 ? 2.365 6.756 -14.707 1.00 89.75 107 ALA A CA 1
ATOM 796 C C . ALA A 1 107 ? 2.500 7.930 -15.687 1.00 89.75 107 ALA A C 1
ATOM 798 O O . ALA A 1 107 ? 2.777 7.721 -16.867 1.00 89.75 107 ALA A O 1
ATOM 799 N N . PHE A 1 108 ? 2.359 9.169 -15.206 1.00 91.25 108 PHE A N 1
ATOM 800 C CA . PHE A 1 108 ? 2.552 10.361 -16.030 1.00 91.25 108 PHE A CA 1
ATOM 801 C C . PHE A 1 108 ? 3.978 10.456 -16.588 1.00 91.25 108 PHE A C 1
ATOM 803 O O . PHE A 1 108 ? 4.150 10.708 -17.781 1.00 91.2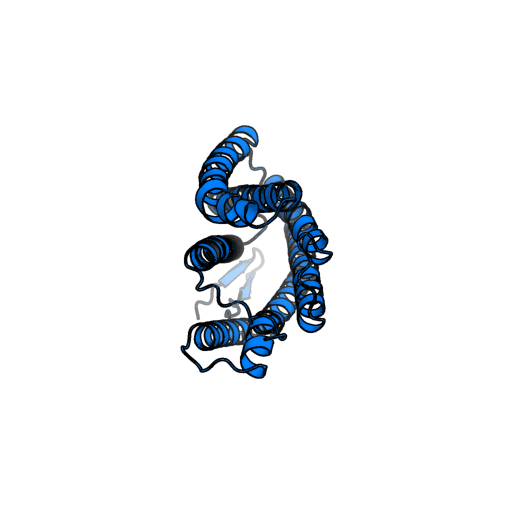5 108 PHE A O 1
ATOM 810 N N . LEU A 1 109 ? 4.995 10.229 -15.750 1.00 89.88 109 LEU A N 1
ATOM 811 C CA . LEU A 1 109 ? 6.399 10.259 -16.166 1.00 89.88 109 LEU A CA 1
ATOM 812 C C . LEU A 1 109 ? 6.688 9.191 -17.229 1.00 89.88 109 LEU A C 1
ATOM 814 O O . LEU A 1 109 ? 7.258 9.513 -18.270 1.00 89.88 109 LEU A O 1
ATOM 818 N N . ARG A 1 110 ? 6.212 7.957 -17.028 1.00 88.06 110 ARG A N 1
ATOM 819 C CA . ARG A 1 110 ? 6.398 6.851 -17.983 1.00 88.06 110 ARG A CA 1
ATOM 820 C C . ARG A 1 110 ? 5.705 7.097 -19.317 1.00 88.06 110 ARG A C 1
ATOM 822 O O . ARG A 1 110 ? 6.300 6.847 -20.361 1.00 88.06 110 ARG A O 1
ATOM 829 N N . ILE A 1 111 ? 4.485 7.638 -19.304 1.00 88.00 111 ILE A N 1
ATOM 830 C CA . ILE A 1 111 ? 3.772 8.035 -20.531 1.00 88.00 111 ILE A CA 1
ATOM 831 C C . ILE A 1 111 ? 4.536 9.143 -21.271 1.00 88.00 111 ILE A C 1
ATOM 833 O O . ILE A 1 111 ? 4.552 9.166 -22.499 1.00 88.00 111 ILE A O 1
ATOM 837 N N . ALA A 1 112 ? 5.206 10.039 -20.543 1.00 88.25 112 ALA A N 1
ATOM 838 C CA . ALA A 1 112 ? 6.075 11.062 -21.120 1.00 88.25 112 ALA A CA 1
ATOM 839 C C . ALA A 1 112 ? 7.443 10.526 -21.600 1.00 88.25 112 ALA A C 1
ATOM 841 O O . ALA A 1 112 ? 8.272 11.317 -22.049 1.00 88.25 112 ALA A O 1
ATOM 842 N N . GLY A 1 113 ? 7.700 9.215 -21.504 1.00 84.62 113 GLY A N 1
ATOM 843 C CA . GLY A 1 113 ? 8.978 8.595 -21.869 1.00 84.62 113 GLY A CA 1
ATOM 844 C C . GLY A 1 113 ? 10.107 8.869 -20.870 1.00 84.62 113 GLY A C 1
ATOM 845 O O . GLY A 1 113 ? 11.279 8.728 -21.209 1.00 84.62 113 GLY A O 1
ATOM 846 N N . LEU A 1 114 ? 9.772 9.294 -19.649 1.00 82.75 114 LEU A N 1
ATOM 847 C CA . LEU A 1 114 ? 10.724 9.610 -18.593 1.00 82.75 114 LEU A CA 1
ATOM 848 C C . LEU A 1 114 ? 10.700 8.510 -17.528 1.00 82.75 114 LEU A C 1
ATOM 850 O O . LEU A 1 114 ? 9.686 8.288 -16.870 1.00 82.75 114 LEU A O 1
ATOM 854 N N . THR A 1 115 ? 11.847 7.875 -17.291 1.00 78.06 115 THR A N 1
ATOM 855 C CA . THR A 1 115 ? 12.038 6.902 -16.200 1.00 78.06 115 THR A CA 1
ATOM 856 C C . THR A 1 115 ? 13.152 7.343 -15.241 1.00 78.06 115 THR A C 1
ATOM 858 O O . THR A 1 115 ? 14.116 6.599 -15.038 1.00 78.06 115 THR A O 1
ATOM 861 N N . PRO A 1 116 ? 13.098 8.570 -14.682 1.00 76.94 116 PRO A N 1
ATOM 862 C CA . PRO A 1 116 ? 14.105 9.011 -13.730 1.00 76.94 116 PRO A CA 1
ATOM 863 C C . PRO A 1 116 ? 14.005 8.147 -12.472 1.00 76.94 116 PRO A C 1
ATOM 865 O O . PRO A 1 116 ? 12.911 7.926 -11.964 1.00 76.94 116 PRO A O 1
ATOM 868 N N . PHE A 1 117 ? 15.131 7.667 -11.959 1.00 74.56 117 PHE A N 1
ATOM 869 C CA . PHE A 1 117 ? 15.176 7.019 -10.654 1.00 74.56 117 PHE A CA 1
ATOM 870 C C . PHE A 1 117 ? 16.385 7.544 -9.877 1.00 74.56 117 PHE A C 1
ATOM 872 O O . PHE A 1 117 ? 17.516 7.316 -10.315 1.00 74.56 117 PHE A O 1
ATOM 879 N N . PRO A 1 118 ? 16.194 8.237 -8.739 1.00 84.38 118 PRO A N 1
ATOM 880 C CA . PRO A 1 118 ? 14.925 8.639 -8.107 1.00 84.38 118 PRO A CA 1
ATOM 881 C C . PRO A 1 118 ? 14.070 9.636 -8.919 1.00 84.38 118 PRO A C 1
ATOM 883 O O . PRO A 1 118 ? 14.570 10.366 -9.772 1.00 84.38 118 PRO A O 1
ATOM 886 N N . SER A 1 119 ? 12.782 9.709 -8.597 1.00 88.94 119 SER A N 1
ATOM 887 C CA . SER A 1 119 ? 11.741 10.505 -9.255 1.00 88.94 119 SER A CA 1
ATOM 888 C C . SER A 1 119 ? 10.913 11.335 -8.265 1.00 88.94 119 SER A C 1
ATOM 890 O O . SER A 1 119 ? 11.003 11.194 -7.044 1.00 88.94 119 SER A O 1
ATOM 892 N N . LEU A 1 120 ? 10.027 12.184 -8.797 1.00 91.50 120 LEU A N 1
ATOM 893 C CA . LEU A 1 120 ? 9.017 12.869 -7.987 1.00 91.50 120 LEU A CA 1
ATOM 894 C C . LEU A 1 120 ? 7.994 11.892 -7.372 1.00 91.50 120 LEU A C 1
ATOM 896 O O . LEU A 1 120 ? 7.450 12.190 -6.310 1.00 91.50 120 LEU A O 1
ATOM 900 N N . ALA A 1 121 ? 7.745 10.732 -7.991 1.00 91.88 121 ALA A N 1
ATOM 901 C CA . ALA A 1 121 ? 6.856 9.711 -7.433 1.00 91.88 121 ALA A CA 1
ATOM 902 C C . ALA A 1 121 ? 7.431 9.122 -6.134 1.00 91.88 121 ALA A C 1
ATOM 904 O O . ALA A 1 121 ? 6.700 8.938 -5.158 1.00 91.88 121 ALA A O 1
ATOM 905 N N . ASP A 1 122 ? 8.756 8.955 -6.072 1.00 92.06 122 ASP A N 1
ATOM 906 C CA . ASP A 1 122 ? 9.459 8.408 -4.908 1.00 92.06 122 ASP A CA 1
ATOM 907 C C . ASP A 1 122 ? 9.276 9.261 -3.647 1.00 92.06 122 ASP A C 1
ATOM 909 O O . ASP A 1 122 ? 9.209 8.726 -2.539 1.00 92.06 122 ASP A O 1
ATOM 913 N N . PHE A 1 123 ? 9.104 10.580 -3.797 1.00 94.25 123 PHE A N 1
ATOM 914 C CA . PHE A 1 123 ? 8.749 11.465 -2.686 1.00 94.25 123 PHE A CA 1
ATOM 915 C C . PHE A 1 123 ? 7.391 11.097 -2.068 1.00 94.25 123 PHE A C 1
ATOM 917 O O . PHE A 1 123 ? 7.260 11.040 -0.843 1.00 94.25 123 PHE A O 1
ATOM 924 N N . PHE A 1 124 ? 6.383 10.811 -2.897 1.00 95.88 124 PHE A N 1
ATOM 925 C CA . PHE A 1 124 ? 5.063 10.390 -2.426 1.00 95.88 124 PHE A CA 1
ATOM 926 C C . PHE A 1 124 ? 5.112 8.989 -1.806 1.00 95.88 124 PHE A C 1
ATOM 928 O O . PHE A 1 124 ? 4.545 8.780 -0.731 1.00 95.88 124 PHE A O 1
ATOM 935 N N . TYR A 1 125 ? 5.852 8.054 -2.407 1.00 93.12 125 TYR A N 1
ATOM 936 C CA . TYR A 1 125 ? 6.061 6.720 -1.833 1.00 93.12 125 TYR A CA 1
ATOM 937 C C . TYR A 1 125 ? 6.785 6.775 -0.485 1.00 93.12 125 TYR A C 1
ATOM 939 O O . TYR A 1 125 ? 6.405 6.081 0.454 1.00 93.12 125 TYR A O 1
ATOM 947 N N . LEU A 1 126 ? 7.772 7.659 -0.323 1.00 94.06 126 LEU A N 1
ATOM 948 C CA . LEU A 1 126 ? 8.418 7.866 0.972 1.00 94.06 126 LEU A CA 1
ATOM 949 C C . LEU A 1 126 ? 7.486 8.527 1.986 1.00 94.06 126 LEU A C 1
ATOM 951 O O . LEU A 1 126 ? 7.510 8.148 3.152 1.00 94.06 126 LEU A O 1
ATOM 955 N N . ALA A 1 127 ? 6.653 9.486 1.573 1.00 96.06 127 ALA A N 1
ATOM 956 C CA . ALA A 1 127 ? 5.697 10.156 2.455 1.00 96.06 127 ALA A CA 1
ATOM 957 C C . ALA A 1 127 ? 4.574 9.221 2.941 1.00 96.06 127 ALA A C 1
ATOM 959 O O . ALA A 1 127 ? 4.041 9.410 4.038 1.00 96.06 127 ALA A O 1
ATOM 960 N N . PHE A 1 128 ? 4.232 8.190 2.167 1.00 95.06 128 PHE A N 1
ATOM 961 C CA . PHE A 1 128 ? 3.255 7.168 2.542 1.00 95.06 128 PHE A CA 1
ATOM 962 C C . PHE A 1 128 ? 3.604 6.464 3.863 1.00 95.06 128 PHE A C 1
ATOM 964 O O . PHE A 1 128 ? 2.751 6.361 4.751 1.00 95.06 128 PHE A O 1
ATOM 971 N N . PHE A 1 129 ? 4.859 6.045 4.040 1.00 92.88 129 PHE A N 1
ATOM 972 C CA . PHE A 1 129 ? 5.294 5.294 5.219 1.00 92.88 129 PHE A CA 1
ATOM 973 C C . PHE A 1 129 ? 5.121 6.036 6.555 1.00 92.88 129 PHE A C 1
ATOM 975 O O . PHE A 1 129 ? 4.440 5.497 7.429 1.00 92.88 129 PHE A O 1
ATOM 982 N N . PRO A 1 130 ? 5.651 7.258 6.776 1.00 95.06 130 PRO A N 1
ATOM 983 C CA . PRO A 1 130 ? 5.486 7.965 8.044 1.00 95.06 130 PRO A CA 1
ATOM 984 C C . PRO A 1 130 ? 4.020 8.311 8.336 1.00 95.06 130 PRO A C 1
ATOM 986 O O . PRO A 1 130 ? 3.607 8.285 9.500 1.00 95.06 130 PRO A O 1
ATOM 989 N N . ILE A 1 131 ? 3.206 8.585 7.308 1.00 96.69 131 ILE A N 1
ATOM 990 C CA . ILE A 1 131 ? 1.763 8.812 7.474 1.00 96.69 131 ILE A CA 1
ATOM 991 C C . ILE A 1 131 ? 1.093 7.536 7.990 1.00 96.69 131 ILE A C 1
ATOM 993 O O . ILE A 1 131 ? 0.340 7.577 8.968 1.00 96.69 131 ILE A O 1
ATOM 997 N N . LEU A 1 132 ? 1.398 6.390 7.385 1.00 94.19 132 LEU A N 1
ATOM 998 C CA . LEU A 1 132 ? 0.808 5.123 7.787 1.00 94.19 132 LEU A CA 1
ATOM 999 C C . LEU A 1 132 ? 1.311 4.641 9.157 1.00 94.19 132 LEU A C 1
ATOM 1001 O O . LEU A 1 132 ? 0.499 4.235 9.994 1.00 94.19 132 LEU A O 1
ATOM 1005 N N . ILE A 1 133 ? 2.614 4.769 9.436 1.00 92.38 133 ILE A N 1
ATOM 1006 C CA . ILE A 1 133 ? 3.210 4.493 10.755 1.00 92.38 133 ILE A CA 1
ATOM 1007 C C . ILE A 1 133 ? 2.499 5.321 11.827 1.00 92.38 133 ILE A C 1
ATOM 1009 O O . ILE A 1 133 ? 2.165 4.795 12.888 1.00 92.38 133 ILE A O 1
ATOM 1013 N N . SER A 1 134 ? 2.191 6.591 11.546 1.00 94.31 134 SER A N 1
ATOM 1014 C CA . SER A 1 134 ? 1.441 7.449 12.471 1.00 94.31 134 SER A CA 1
ATOM 1015 C C . SER A 1 134 ? 0.045 6.888 12.775 1.00 94.31 134 SER A C 1
ATOM 1017 O O . SER A 1 134 ? -0.382 6.886 13.933 1.00 94.31 134 SER A O 1
ATOM 1019 N N . GLY A 1 135 ? -0.650 6.337 11.774 1.00 92.56 135 GLY A N 1
ATOM 1020 C CA . GLY A 1 135 ? -1.940 5.660 11.954 1.00 92.56 135 GLY A CA 1
ATOM 1021 C C . GLY A 1 135 ? -1.855 4.396 12.812 1.00 92.56 135 GLY A C 1
ATOM 1022 O O . GLY A 1 135 ? -2.688 4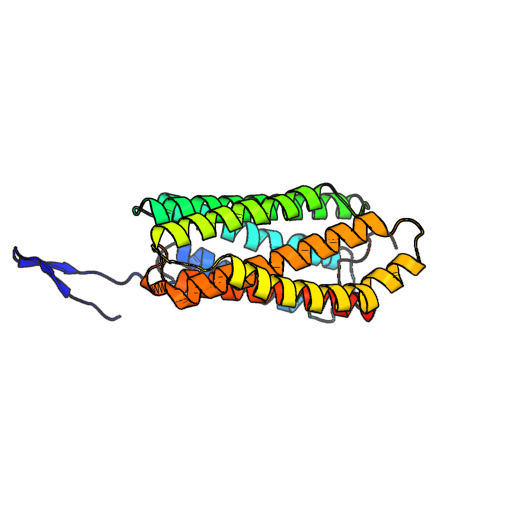.177 13.702 1.00 92.56 135 GLY A O 1
ATOM 1023 N N . ILE A 1 136 ? -0.817 3.585 12.607 1.00 90.31 136 ILE A N 1
ATOM 1024 C CA . ILE A 1 136 ? -0.554 2.405 13.441 1.00 90.31 136 ILE A CA 1
ATOM 1025 C C . ILE A 1 136 ? -0.229 2.833 14.869 1.00 90.31 136 ILE A C 1
ATOM 1027 O O . ILE A 1 136 ? -0.785 2.290 15.821 1.00 90.31 136 ILE A O 1
ATOM 1031 N N . PHE A 1 137 ? 0.605 3.853 15.036 1.00 90.06 137 PHE A N 1
ATOM 1032 C CA . PHE A 1 137 ? 1.001 4.364 16.339 1.00 90.06 137 PHE A CA 1
ATOM 1033 C C . PHE A 1 137 ? -0.184 4.889 17.156 1.00 90.06 137 PHE A C 1
ATOM 1035 O O . PHE A 1 137 ? -0.302 4.587 18.347 1.00 90.06 137 PHE A O 1
ATOM 1042 N N . VAL A 1 138 ? -1.105 5.616 16.516 1.00 91.25 138 VAL A N 1
ATOM 1043 C CA . VAL A 1 138 ? -2.377 6.031 17.130 1.00 91.25 138 VAL A CA 1
ATOM 1044 C C . VAL A 1 138 ? -3.173 4.815 17.602 1.00 91.25 138 VAL A C 1
ATOM 1046 O O . VAL A 1 138 ? -3.695 4.821 18.719 1.00 91.25 138 VAL A O 1
ATOM 1049 N N . SER A 1 139 ? -3.223 3.759 16.790 1.00 88.00 139 SER A N 1
ATOM 1050 C CA . SER A 1 139 ? -3.930 2.519 17.125 1.00 88.00 139 SER A CA 1
ATOM 1051 C C . SER A 1 139 ? -3.293 1.805 18.314 1.00 88.00 139 SER A C 1
ATOM 1053 O O . SER A 1 139 ? -3.994 1.454 19.261 1.00 88.00 139 SER A O 1
ATOM 1055 N N . LEU A 1 140 ? -1.967 1.651 18.317 1.00 86.12 140 LEU A N 1
ATOM 1056 C CA . LEU A 1 140 ? -1.214 1.009 19.398 1.00 86.12 140 LEU A CA 1
ATOM 1057 C C . LEU A 1 140 ? -1.364 1.762 20.724 1.00 86.12 140 LEU A C 1
ATOM 1059 O O . LEU A 1 140 ? -1.625 1.142 21.756 1.00 86.12 140 LEU A O 1
ATOM 1063 N N . ARG A 1 141 ? -1.274 3.099 20.698 1.00 84.94 141 ARG A N 1
ATOM 1064 C CA . ARG A 1 141 ? -1.491 3.936 21.890 1.00 84.94 141 ARG A CA 1
ATOM 1065 C C . ARG A 1 141 ? -2.907 3.800 22.437 1.00 84.94 141 ARG A C 1
ATOM 1067 O O . ARG A 1 141 ? -3.077 3.654 23.644 1.00 84.94 141 ARG A O 1
ATOM 1074 N N . ALA A 1 142 ? -3.910 3.819 21.562 1.00 83.75 142 ALA A N 1
ATOM 1075 C CA . ALA A 1 142 ? -5.306 3.644 21.959 1.00 83.75 142 ALA A CA 1
ATOM 1076 C C . ALA A 1 142 ? -5.595 2.250 22.534 1.00 83.75 142 ALA A C 1
ATOM 1078 O O . ALA A 1 142 ? -6.520 2.100 23.322 1.00 83.75 142 ALA A O 1
ATOM 1079 N N . SER A 1 143 ? -4.781 1.259 22.171 1.00 78.19 143 SER A N 1
ATOM 1080 C CA . SER A 1 143 ? -4.890 -0.119 22.654 1.00 78.19 143 SER A CA 1
ATOM 1081 C C . SER A 1 143 ? -4.212 -0.347 24.012 1.00 78.19 143 SER A C 1
ATOM 1083 O O . SER A 1 143 ? -4.191 -1.472 24.502 1.00 78.19 143 SER A O 1
ATOM 1085 N N . SER A 1 144 ? -3.588 0.688 24.597 1.00 73.12 144 SER A N 1
ATOM 1086 C CA . SER A 1 144 ? -2.750 0.590 25.807 1.00 73.12 144 SER A CA 1
ATOM 1087 C C . SER A 1 144 ? -1.678 -0.511 25.734 1.00 73.12 144 SER A C 1
ATOM 1089 O O . SER A 1 144 ? -1.228 -1.030 26.757 1.00 73.12 144 SER A O 1
ATOM 1091 N N . LEU A 1 145 ? -1.244 -0.862 24.520 1.00 68.12 145 LEU A N 1
ATOM 1092 C CA . LEU A 1 145 ? -0.271 -1.923 24.303 1.00 68.12 145 LEU A CA 1
ATOM 1093 C C . LEU A 1 145 ? 1.118 -1.433 24.696 1.00 68.12 145 LEU A C 1
ATOM 1095 O O . LEU A 1 145 ? 1.645 -0.472 24.132 1.00 68.12 145 LEU A O 1
ATOM 1099 N N . ARG A 1 146 ? 1.742 -2.132 25.647 1.00 69.38 146 ARG A N 1
ATOM 1100 C CA . ARG A 1 146 ? 3.159 -1.951 25.980 1.00 69.38 146 ARG A CA 1
ATOM 1101 C C . ARG A 1 146 ? 4.014 -2.679 24.945 1.00 69.38 146 ARG A C 1
ATOM 1103 O O . ARG A 1 146 ? 4.542 -3.754 25.207 1.00 69.38 146 ARG A O 1
ATOM 1110 N N . VAL A 1 147 ? 4.117 -2.105 23.749 1.00 71.12 147 VAL A N 1
ATOM 1111 C CA . VAL A 1 147 ? 5.013 -2.617 22.706 1.00 71.12 147 VAL A CA 1
ATOM 1112 C C . VAL A 1 147 ? 6.456 -2.283 23.082 1.00 71.12 147 VAL A C 1
ATOM 1114 O O . VAL A 1 147 ? 6.784 -1.125 23.348 1.00 71.12 147 VAL A O 1
ATOM 1117 N N . SER A 1 148 ? 7.331 -3.291 23.088 1.00 81.38 148 SER A N 1
ATOM 1118 C CA . SER A 1 148 ? 8.776 -3.065 23.165 1.00 81.38 148 SER A CA 1
ATOM 1119 C C . SER A 1 148 ? 9.275 -2.608 21.797 1.00 81.38 148 SER A C 1
ATOM 1121 O O . SER A 1 148 ? 9.609 -3.425 20.941 1.00 81.38 148 SER A O 1
ATOM 1123 N N . TRP A 1 149 ? 9.300 -1.292 21.581 1.00 77.25 149 TRP A N 1
ATOM 1124 C CA . TRP A 1 149 ? 9.779 -0.685 20.335 1.00 77.25 149 TRP A CA 1
ATOM 1125 C C . TRP A 1 149 ? 11.203 -1.117 19.983 1.00 77.25 149 TRP A C 1
ATOM 1127 O O . TRP A 1 149 ? 11.493 -1.323 18.813 1.00 77.25 149 TRP A O 1
ATOM 1137 N N . GLY A 1 150 ? 12.064 -1.333 20.984 1.00 81.56 150 GLY A N 1
ATOM 1138 C CA . GLY A 1 150 ? 13.411 -1.861 20.763 1.00 81.56 150 GLY A CA 1
ATOM 1139 C C . GLY A 1 150 ? 13.398 -3.261 20.148 1.00 81.56 150 GLY A C 1
ATOM 1140 O O . GLY A 1 150 ? 14.122 -3.504 19.192 1.00 81.56 150 GLY A O 1
ATOM 1141 N N . ARG A 1 151 ? 12.528 -4.160 20.632 1.00 84.25 151 ARG A N 1
ATOM 1142 C CA . ARG A 1 151 ? 12.374 -5.495 20.037 1.00 84.25 151 ARG A CA 1
ATOM 1143 C C . ARG A 1 151 ? 11.805 -5.412 18.621 1.00 84.25 151 ARG A C 1
ATOM 1145 O O . ARG A 1 151 ? 12.359 -6.026 17.727 1.00 84.25 151 ARG A O 1
ATOM 1152 N N . LEU A 1 152 ? 10.763 -4.602 18.415 1.00 82.81 152 LEU A N 1
ATOM 1153 C CA . LEU A 1 152 ? 10.168 -4.392 17.090 1.00 82.81 152 LEU A CA 1
ATOM 1154 C C . LEU A 1 152 ? 11.209 -3.900 16.074 1.00 82.81 152 LEU A C 1
ATOM 1156 O O . LEU A 1 152 ? 11.279 -4.417 14.963 1.00 82.81 152 LEU A O 1
ATOM 1160 N N . LEU A 1 153 ? 12.014 -2.907 16.462 1.00 84.00 153 LEU A N 1
ATOM 1161 C CA . LEU A 1 153 ? 13.065 -2.345 15.620 1.00 84.00 153 LEU A CA 1
ATOM 1162 C C . LEU A 1 153 ? 14.171 -3.363 15.346 1.00 84.00 153 LEU A C 1
ATOM 1164 O O . LEU A 1 153 ? 14.605 -3.453 14.206 1.00 84.00 153 LEU A O 1
ATOM 1168 N N . LEU A 1 154 ? 14.595 -4.145 16.344 1.00 87.56 154 LEU A N 1
ATOM 1169 C CA . LEU A 1 154 ? 15.591 -5.203 16.154 1.00 87.56 154 LEU A CA 1
ATOM 1170 C C . LEU A 1 154 ? 15.086 -6.300 15.212 1.00 87.56 154 LEU A C 1
ATOM 1172 O O . LEU A 1 154 ? 15.791 -6.652 14.272 1.00 87.56 154 LEU A O 1
ATOM 1176 N N . ASP A 1 155 ? 13.862 -6.790 15.415 1.00 86.69 155 ASP A N 1
ATOM 1177 C CA . ASP A 1 155 ? 13.264 -7.819 14.559 1.00 86.69 155 ASP A CA 1
ATOM 1178 C C . ASP A 1 155 ? 13.095 -7.299 13.123 1.00 86.69 155 ASP A C 1
ATOM 1180 O O . ASP A 1 155 ? 13.391 -8.004 12.159 1.00 86.69 155 ASP A O 1
ATOM 1184 N N . SER A 1 156 ? 12.692 -6.032 12.974 1.00 83.62 156 SER A N 1
ATOM 1185 C CA . SER A 1 156 ? 12.610 -5.378 11.664 1.00 83.62 156 SER A CA 1
ATOM 1186 C C . SER A 1 156 ? 13.993 -5.256 11.030 1.00 83.62 156 SER A C 1
ATOM 1188 O O . SER A 1 156 ? 14.146 -5.603 9.868 1.00 83.62 156 SER A O 1
ATOM 1190 N N . LEU A 1 157 ? 15.014 -4.836 11.785 1.00 87.31 157 LEU A N 1
ATOM 1191 C CA . LEU A 1 157 ? 16.391 -4.681 11.308 1.00 87.31 157 LEU A CA 1
ATOM 1192 C C . LEU A 1 157 ? 16.989 -6.008 10.828 1.00 87.31 157 LEU A C 1
ATOM 1194 O O . LEU A 1 157 ? 17.707 -6.015 9.835 1.00 87.31 157 LEU A O 1
ATOM 1198 N N . ILE A 1 158 ? 16.664 -7.131 11.474 1.00 87.94 158 ILE A N 1
ATOM 1199 C CA . ILE A 1 158 ? 17.059 -8.465 10.996 1.00 87.94 158 ILE A CA 1
ATOM 1200 C C . ILE A 1 158 ? 16.488 -8.720 9.593 1.00 87.94 158 ILE A C 1
ATOM 1202 O O . ILE A 1 158 ? 17.223 -9.167 8.712 1.00 87.94 158 ILE A O 1
ATOM 1206 N N . LEU A 1 159 ? 15.210 -8.394 9.363 1.00 84.69 159 LEU A N 1
ATOM 1207 C CA . LEU A 1 159 ? 14.597 -8.505 8.036 1.00 84.69 159 LEU A CA 1
ATOM 1208 C C . LEU A 1 159 ? 15.242 -7.537 7.037 1.00 84.69 159 LEU A C 1
ATOM 1210 O O . LEU A 1 159 ? 15.600 -7.967 5.944 1.00 84.69 159 LEU A O 1
ATOM 1214 N N . VAL A 1 160 ? 15.466 -6.274 7.423 1.00 85.00 160 VAL A N 1
ATOM 1215 C CA . VAL A 1 160 ? 16.131 -5.275 6.567 1.00 85.00 160 VAL A CA 1
ATOM 1216 C C . VAL A 1 160 ? 17.511 -5.755 6.139 1.00 85.00 160 VAL A C 1
ATOM 1218 O O . VAL A 1 160 ? 17.841 -5.668 4.967 1.00 85.00 160 VAL A O 1
ATOM 1221 N N . LEU A 1 161 ? 18.318 -6.288 7.058 1.00 86.38 161 LEU A N 1
ATOM 1222 C CA . LEU A 1 161 ? 19.653 -6.786 6.732 1.00 86.38 161 LEU A CA 1
ATOM 1223 C C . LEU A 1 161 ? 19.588 -8.024 5.828 1.00 86.38 161 LEU A C 1
ATOM 1225 O O . LEU A 1 161 ? 20.372 -8.127 4.885 1.00 86.38 161 LEU A O 1
ATOM 1229 N N . GLY A 1 162 ? 18.643 -8.936 6.073 1.00 85.44 162 GLY A N 1
ATOM 1230 C CA . GLY A 1 162 ? 18.433 -10.120 5.237 1.00 85.44 162 GLY A CA 1
ATOM 1231 C C . GLY A 1 162 ? 18.029 -9.764 3.803 1.00 85.44 162 GLY A C 1
ATOM 1232 O O . GLY A 1 162 ? 18.720 -10.136 2.853 1.00 85.44 162 GLY A O 1
ATOM 1233 N N . PHE A 1 163 ? 16.948 -8.997 3.640 1.00 78.62 163 PHE A N 1
ATOM 1234 C CA . PHE A 1 163 ? 16.464 -8.562 2.327 1.00 78.62 163 PHE A CA 1
ATOM 1235 C C . PHE A 1 163 ? 17.415 -7.561 1.670 1.00 78.62 163 PHE A C 1
ATOM 1237 O O . PHE A 1 163 ? 17.718 -7.693 0.492 1.00 78.62 163 PHE A O 1
ATOM 1244 N N . GLY A 1 164 ? 17.964 -6.610 2.419 1.00 78.50 164 GLY A N 1
ATOM 1245 C CA . GLY A 1 164 ? 18.928 -5.635 1.912 1.00 78.50 164 GLY A CA 1
ATOM 1246 C C . GLY A 1 164 ? 20.163 -6.295 1.301 1.00 78.50 164 GLY A C 1
ATOM 1247 O O . GLY A 1 164 ? 20.595 -5.896 0.219 1.00 78.50 164 GLY A O 1
ATOM 1248 N N . THR A 1 165 ? 20.670 -7.365 1.929 1.00 81.25 165 THR A N 1
ATOM 1249 C CA . THR A 1 165 ? 21.767 -8.180 1.380 1.00 81.25 165 THR A CA 1
ATOM 1250 C C . THR A 1 165 ? 21.348 -8.893 0.093 1.00 81.25 165 THR A C 1
ATOM 1252 O O . THR A 1 165 ? 22.098 -8.885 -0.881 1.00 81.25 165 THR A O 1
ATOM 1255 N N . PHE A 1 166 ? 20.142 -9.469 0.054 1.00 81.25 166 PHE A N 1
ATOM 1256 C CA . PHE A 1 166 ? 19.592 -10.080 -1.160 1.00 81.25 166 PHE A CA 1
ATOM 1257 C C . PHE A 1 166 ? 19.507 -9.066 -2.315 1.00 81.25 166 PHE A C 1
ATOM 1259 O O . PHE A 1 166 ? 20.054 -9.305 -3.391 1.00 81.25 166 PHE A O 1
ATOM 1266 N N . PHE A 1 167 ? 18.911 -7.895 -2.085 1.00 74.12 167 PHE A N 1
ATOM 1267 C CA . PHE A 1 167 ? 18.796 -6.851 -3.105 1.00 74.12 167 PHE A CA 1
ATOM 1268 C C . PHE A 1 167 ? 20.157 -6.317 -3.556 1.00 74.12 167 PHE A C 1
ATOM 1270 O O . PHE A 1 167 ? 20.332 -6.055 -4.743 1.00 74.12 167 PHE A O 1
ATOM 1277 N N . TRP A 1 168 ? 21.140 -6.195 -2.659 1.00 78.25 168 TRP A N 1
ATOM 1278 C CA . TRP A 1 168 ? 22.492 -5.786 -3.042 1.00 78.25 168 TRP A CA 1
ATOM 1279 C C . TRP A 1 168 ? 23.116 -6.741 -4.060 1.00 78.25 168 TRP A C 1
ATOM 1281 O O . TRP A 1 168 ? 23.522 -6.304 -5.133 1.00 78.25 168 TRP A O 1
ATOM 1291 N N . PHE A 1 169 ? 23.181 -8.035 -3.742 1.00 79.19 169 PHE A N 1
ATOM 1292 C CA . PHE A 1 169 ? 23.902 -8.994 -4.582 1.00 79.19 169 PHE A CA 1
ATOM 1293 C C . PHE A 1 169 ? 23.169 -9.337 -5.877 1.00 79.19 169 PHE A C 1
ATOM 1295 O O . PHE A 1 169 ? 23.825 -9.572 -6.888 1.00 79.19 169 PHE A O 1
ATOM 1302 N N . PHE A 1 170 ? 21.835 -9.368 -5.859 1.00 74.50 170 PHE A N 1
ATOM 1303 C CA . PHE A 1 170 ? 21.062 -9.822 -7.013 1.00 74.50 170 PHE A CA 1
ATOM 1304 C C . PHE A 1 170 ? 20.539 -8.682 -7.888 1.00 74.50 170 PHE A C 1
ATOM 1306 O O . PHE A 1 170 ? 20.475 -8.855 -9.098 1.00 74.50 170 PHE A O 1
ATOM 1313 N N . VAL A 1 171 ? 20.203 -7.521 -7.322 1.00 71.00 171 VAL A N 1
ATOM 1314 C CA . VAL A 1 171 ? 19.552 -6.432 -8.073 1.00 71.00 171 VAL A CA 1
ATOM 1315 C C . VAL A 1 171 ? 20.497 -5.248 -8.254 1.00 71.00 171 VAL A C 1
ATOM 1317 O O . VAL A 1 171 ? 20.780 -4.839 -9.376 1.00 71.00 171 VAL A O 1
ATOM 1320 N N . ILE A 1 172 ? 21.024 -4.709 -7.154 1.00 70.44 172 ILE A N 1
ATOM 1321 C CA . ILE A 1 172 ? 21.682 -3.401 -7.166 1.00 70.44 172 ILE A CA 1
ATOM 1322 C C . ILE A 1 172 ? 23.118 -3.493 -7.675 1.00 70.44 172 ILE A C 1
ATOM 1324 O O . ILE A 1 172 ? 23.495 -2.694 -8.519 1.00 70.44 172 ILE A O 1
ATOM 1328 N N . SER A 1 173 ? 23.925 -4.454 -7.216 1.00 76.12 173 SER A N 1
ATOM 1329 C CA . SER A 1 173 ? 25.305 -4.608 -7.693 1.00 76.12 173 SER A CA 1
ATOM 1330 C C . SER A 1 173 ? 25.375 -4.940 -9.191 1.00 76.12 173 SER A C 1
ATOM 1332 O O . SER A 1 173 ? 26.213 -4.334 -9.861 1.00 76.12 173 SER A O 1
ATOM 1334 N N . PRO A 1 174 ? 24.526 -5.830 -9.748 1.00 71.38 174 PRO A N 1
ATOM 1335 C CA . PRO A 1 174 ? 24.474 -6.047 -11.193 1.00 71.38 174 PRO A CA 1
ATOM 1336 C C . PRO A 1 174 ? 24.034 -4.803 -11.976 1.00 71.38 174 PRO A C 1
ATOM 1338 O O . PRO A 1 174 ? 24.645 -4.490 -12.993 1.00 71.38 174 PRO A O 1
ATOM 1341 N N . ALA A 1 175 ? 23.038 -4.055 -11.487 1.00 66.25 175 ALA A N 1
ATOM 1342 C CA . ALA A 1 175 ? 22.603 -2.803 -12.113 1.00 66.25 175 ALA A CA 1
ATOM 1343 C C . ALA A 1 175 ? 23.671 -1.693 -12.028 1.00 66.25 175 ALA A C 1
ATOM 1345 O O . ALA A 1 175 ? 23.917 -0.987 -12.999 1.00 66.25 175 ALA A O 1
ATOM 1346 N N . ALA A 1 176 ? 24.359 -1.573 -10.891 1.00 65.62 176 ALA A N 1
ATOM 1347 C CA . ALA A 1 176 ? 25.425 -0.601 -10.654 1.00 65.62 176 ALA A CA 1
ATOM 1348 C C . ALA A 1 176 ? 26.656 -0.847 -11.532 1.00 65.62 176 ALA A C 1
ATOM 1350 O O . ALA A 1 176 ? 27.320 0.096 -11.945 1.00 65.62 176 ALA A O 1
ATOM 1351 N N . ALA A 1 177 ? 26.956 -2.106 -11.859 1.00 66.88 177 ALA A N 1
ATOM 1352 C CA . ALA A 1 177 ? 28.020 -2.427 -12.806 1.00 66.88 177 ALA A CA 1
ATOM 1353 C C . ALA A 1 177 ? 27.740 -1.879 -14.223 1.00 66.88 177 ALA A C 1
ATOM 1355 O O . ALA A 1 177 ? 28.671 -1.759 -15.016 1.00 66.88 177 ALA A O 1
ATOM 1356 N N . ALA A 1 178 ? 26.485 -1.530 -14.532 1.00 61.50 178 ALA A N 1
ATOM 1357 C CA . ALA A 1 178 ? 26.078 -0.933 -15.800 1.00 61.50 178 ALA A CA 1
ATOM 1358 C C . ALA A 1 178 ? 26.015 0.613 -15.780 1.00 61.50 178 ALA A C 1
ATOM 1360 O O . ALA A 1 178 ? 25.867 1.212 -16.843 1.00 61.50 178 ALA A O 1
ATOM 1361 N N . SER A 1 179 ? 26.138 1.277 -14.619 1.00 57.75 179 SER A N 1
ATOM 1362 C CA . SER A 1 179 ? 26.023 2.744 -14.497 1.00 57.75 179 SER A CA 1
ATOM 1363 C C . SER A 1 179 ? 26.861 3.317 -13.342 1.00 57.75 179 SER A C 1
ATOM 1365 O O . SER A 1 179 ? 26.724 2.870 -12.206 1.00 57.75 179 SER A O 1
ATOM 1367 N N . GLU A 1 180 ? 27.663 4.359 -13.591 1.00 58.44 180 GLU A N 1
ATOM 1368 C CA . GLU A 1 180 ? 28.620 4.919 -12.612 1.00 58.44 180 GLU A CA 1
ATOM 1369 C C . GLU A 1 180 ? 27.986 5.608 -11.373 1.00 58.44 180 GLU A C 1
ATOM 1371 O O . GLU A 1 180 ? 28.671 5.799 -10.369 1.00 58.44 180 GLU A O 1
ATOM 1376 N N . GLU A 1 181 ? 26.680 5.918 -11.364 1.00 59.09 181 GLU A N 1
ATOM 1377 C CA . GLU A 1 181 ? 25.996 6.636 -10.264 1.00 59.09 181 GLU A CA 1
ATOM 1378 C C . GLU A 1 181 ? 24.979 5.770 -9.487 1.00 59.09 181 GLU A C 1
ATOM 1380 O O . GLU A 1 181 ? 23.775 6.016 -9.477 1.00 59.09 181 GLU A O 1
ATOM 1385 N N . ALA A 1 182 ? 25.454 4.739 -8.784 1.00 68.62 182 ALA A N 1
ATOM 1386 C CA . ALA A 1 182 ? 24.569 3.763 -8.132 1.00 68.62 182 ALA A CA 1
ATOM 1387 C C . ALA A 1 182 ? 24.135 4.091 -6.685 1.00 68.62 182 ALA A C 1
ATOM 1389 O O . ALA A 1 182 ? 23.281 3.398 -6.125 1.00 68.62 182 ALA A O 1
ATOM 1390 N N . LEU A 1 183 ? 24.707 5.115 -6.035 1.00 75.81 183 LEU A N 1
ATOM 1391 C CA . LEU A 1 183 ? 24.540 5.294 -4.584 1.00 75.81 183 LEU A CA 1
ATOM 1392 C C . LEU A 1 183 ? 23.138 5.778 -4.183 1.00 75.81 183 LEU A C 1
ATOM 1394 O O . LEU A 1 183 ? 22.561 5.238 -3.241 1.00 75.81 183 LEU A O 1
ATOM 1398 N N . ALA A 1 184 ? 22.571 6.763 -4.884 1.00 78.69 184 ALA A N 1
ATOM 1399 C CA . ALA A 1 184 ? 21.224 7.256 -4.582 1.00 78.69 184 ALA A CA 1
ATOM 1400 C C . ALA A 1 184 ? 20.131 6.189 -4.835 1.00 78.69 184 ALA A C 1
ATOM 1402 O O . ALA A 1 184 ? 19.347 5.941 -3.913 1.00 78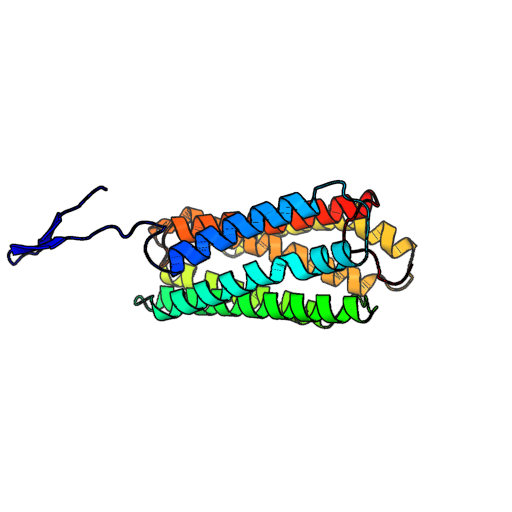.69 184 ALA A O 1
ATOM 1403 N N . PRO A 1 185 ? 20.118 5.484 -5.988 1.00 77.06 185 PRO A N 1
ATOM 1404 C CA . PRO A 1 185 ? 19.261 4.316 -6.213 1.00 77.06 185 PRO A CA 1
ATOM 1405 C C . PRO A 1 185 ? 19.395 3.233 -5.135 1.00 77.06 185 PRO A C 1
ATOM 1407 O O . PRO A 1 185 ? 18.390 2.712 -4.644 1.00 77.06 185 PRO A O 1
ATOM 1410 N N . PHE A 1 186 ? 20.631 2.919 -4.723 1.00 76.94 186 PHE A N 1
ATOM 1411 C CA . PHE A 1 186 ? 20.895 1.938 -3.671 1.00 76.94 186 PHE A CA 1
ATOM 1412 C C . PHE A 1 186 ? 20.269 2.359 -2.341 1.00 76.94 186 PHE A C 1
ATOM 1414 O O . PHE A 1 186 ? 19.488 1.603 -1.763 1.00 76.94 186 PHE A O 1
ATOM 1421 N N . VAL A 1 187 ? 20.583 3.568 -1.866 1.00 83.19 187 VAL A N 1
ATOM 1422 C CA . VAL A 1 187 ? 20.088 4.074 -0.579 1.00 83.19 187 VAL A CA 1
ATOM 1423 C C . VAL A 1 187 ? 18.564 4.107 -0.568 1.00 83.19 187 VAL A C 1
ATOM 1425 O O . VAL A 1 187 ? 17.960 3.635 0.392 1.00 83.19 187 VAL A O 1
ATOM 1428 N N . LEU A 1 188 ? 17.938 4.603 -1.637 1.00 84.75 188 LEU A N 1
ATOM 1429 C CA . LEU A 1 188 ? 16.483 4.671 -1.728 1.00 84.75 188 LEU A CA 1
ATOM 1430 C C . LEU A 1 188 ? 15.835 3.279 -1.678 1.00 84.75 188 LEU A C 1
ATOM 1432 O O . LEU A 1 188 ? 14.890 3.070 -0.919 1.00 84.75 188 LEU A O 1
ATOM 1436 N N . THR A 1 189 ? 16.397 2.303 -2.395 1.00 82.25 189 THR A N 1
ATOM 1437 C CA . THR A 1 189 ? 15.918 0.911 -2.370 1.00 82.25 189 THR A CA 1
ATOM 1438 C C . THR A 1 189 ? 16.019 0.305 -0.966 1.00 82.25 189 THR A C 1
ATOM 1440 O O . THR A 1 189 ? 15.080 -0.331 -0.491 1.00 82.25 189 THR A O 1
ATOM 1443 N N . GLN A 1 190 ? 17.131 0.540 -0.258 1.00 81.38 190 GLN A N 1
ATOM 1444 C CA . GLN A 1 190 ? 17.295 0.075 1.125 1.00 81.38 190 GLN A CA 1
ATOM 1445 C C . GLN A 1 190 ? 16.288 0.732 2.075 1.00 81.38 190 GLN A C 1
ATOM 1447 O O . GLN A 1 190 ? 15.776 0.077 2.982 1.00 81.38 190 GLN A O 1
ATOM 1452 N N . VAL A 1 191 ? 15.976 2.013 1.861 1.00 88.56 191 VAL A N 1
ATOM 1453 C CA . VAL A 1 191 ? 14.964 2.733 2.640 1.00 88.56 191 VAL A CA 1
ATOM 1454 C C . VAL A 1 191 ? 13.573 2.127 2.431 1.00 88.56 191 VAL A C 1
ATOM 1456 O O . VAL A 1 191 ? 12.860 1.946 3.418 1.00 88.56 191 VAL A O 1
ATOM 1459 N N . TYR A 1 192 ? 13.203 1.752 1.201 1.00 87.06 192 TYR A N 1
ATOM 1460 C CA . TYR A 1 192 ? 11.930 1.070 0.939 1.00 87.06 192 TYR A CA 1
ATOM 1461 C C . TYR A 1 192 ? 11.839 -0.278 1.650 1.00 87.06 192 TYR A C 1
ATOM 1463 O O . TYR A 1 192 ? 10.954 -0.453 2.485 1.00 87.06 192 TYR A O 1
ATOM 1471 N N . ILE A 1 193 ? 12.833 -1.153 1.463 1.00 84.56 193 ILE A N 1
ATOM 1472 C CA . ILE A 1 193 ? 12.901 -2.452 2.155 1.00 84.56 193 ILE A CA 1
ATOM 1473 C C . ILE A 1 193 ? 12.785 -2.269 3.672 1.00 84.56 193 ILE A C 1
ATOM 1475 O O . ILE A 1 193 ? 12.078 -3.021 4.351 1.00 84.56 193 ILE A O 1
ATOM 1479 N N . ALA A 1 194 ? 13.478 -1.265 4.216 1.00 86.06 194 ALA A N 1
ATOM 1480 C CA . ALA A 1 194 ? 13.454 -0.990 5.641 1.00 86.06 194 ALA A CA 1
ATOM 1481 C C . ALA A 1 194 ? 12.062 -0.603 6.137 1.00 86.06 194 ALA A C 1
ATOM 1483 O O . ALA A 1 194 ? 11.598 -1.121 7.160 1.00 86.06 194 ALA A O 1
ATOM 1484 N N . PHE A 1 195 ? 11.391 0.290 5.414 1.00 90.62 195 PHE A N 1
ATOM 1485 C CA . PHE A 1 195 ? 10.051 0.714 5.766 1.00 90.62 195 PHE A CA 1
ATOM 1486 C C . PHE A 1 195 ? 9.010 -0.392 5.582 1.00 90.62 195 PHE A C 1
ATOM 1488 O O . PHE A 1 195 ? 8.159 -0.531 6.461 1.00 90.62 195 PHE A O 1
ATOM 1495 N N . ASP A 1 196 ? 9.099 -1.214 4.537 1.00 88.94 196 ASP A N 1
ATOM 1496 C CA . ASP A 1 196 ? 8.181 -2.337 4.324 1.00 88.94 196 ASP A CA 1
ATOM 1497 C C . ASP A 1 196 ? 8.301 -3.387 5.431 1.00 88.94 196 ASP A C 1
ATOM 1499 O O . ASP A 1 196 ? 7.295 -3.792 6.020 1.00 88.94 196 ASP A O 1
ATOM 1503 N N . CYS A 1 197 ? 9.530 -3.764 5.802 1.00 87.75 197 CYS A N 1
ATOM 1504 C CA . CYS A 1 197 ? 9.776 -4.705 6.897 1.00 87.75 197 CYS A CA 1
ATOM 1505 C C . CYS A 1 197 ? 9.233 -4.172 8.230 1.00 87.75 197 CYS A C 1
ATOM 1507 O O . CYS A 1 197 ? 8.532 -4.883 8.959 1.00 87.75 197 CYS A O 1
ATOM 1509 N N . LEU A 1 198 ? 9.529 -2.905 8.542 1.00 89.62 198 LEU A N 1
ATOM 1510 C CA . LEU A 1 198 ? 9.042 -2.248 9.752 1.00 89.62 198 LEU A CA 1
ATOM 1511 C C . LEU A 1 198 ? 7.510 -2.177 9.773 1.00 89.62 198 LEU A C 1
ATOM 1513 O O . LEU A 1 198 ? 6.891 -2.440 10.807 1.00 89.62 198 LEU A O 1
ATOM 1517 N N . MET A 1 199 ? 6.896 -1.836 8.639 1.00 90.25 199 MET A N 1
ATOM 1518 C CA . MET A 1 199 ? 5.449 -1.723 8.494 1.00 90.25 199 MET A CA 1
ATOM 1519 C C . MET A 1 199 ? 4.763 -3.073 8.690 1.00 90.25 199 MET A C 1
ATOM 1521 O O . MET A 1 199 ? 3.833 -3.182 9.494 1.00 90.25 199 MET A O 1
ATOM 1525 N N . LEU A 1 200 ? 5.247 -4.112 8.008 1.00 89.44 200 LEU A N 1
ATOM 1526 C CA . 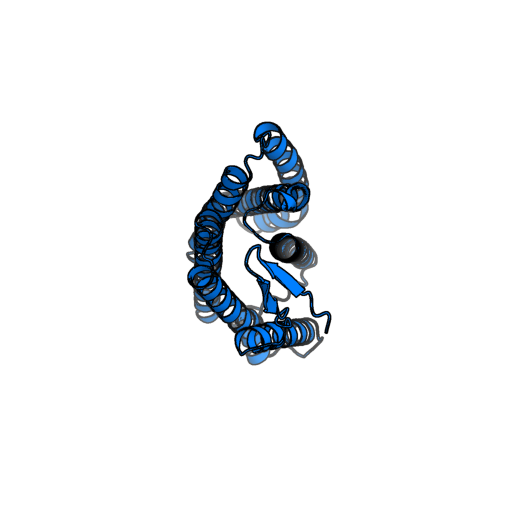LEU A 1 200 ? 4.701 -5.461 8.098 1.00 89.44 200 LEU A CA 1
ATOM 1527 C C . LEU A 1 200 ? 4.761 -5.977 9.540 1.00 89.44 200 LEU A C 1
ATOM 1529 O O . LEU A 1 200 ? 3.770 -6.500 10.058 1.00 89.44 200 LEU A O 1
ATOM 1533 N N . MET A 1 201 ? 5.883 -5.744 10.228 1.00 87.50 201 MET A N 1
ATOM 1534 C CA . MET A 1 201 ? 6.034 -6.114 11.632 1.00 87.50 201 MET A CA 1
ATOM 1535 C C . MET A 1 201 ? 5.094 -5.308 12.543 1.00 87.50 201 MET A C 1
ATOM 1537 O O . MET A 1 201 ? 4.427 -5.875 13.413 1.00 87.50 201 MET A O 1
ATOM 1541 N N . ALA A 1 202 ? 4.976 -3.995 12.333 1.00 88.62 202 ALA A N 1
ATOM 1542 C CA . ALA A 1 202 ? 4.098 -3.137 13.126 1.00 88.62 202 ALA A CA 1
ATOM 1543 C C . ALA A 1 202 ? 2.613 -3.524 12.982 1.00 88.62 202 ALA A C 1
ATOM 1545 O O . ALA A 1 202 ? 1.884 -3.585 13.980 1.00 88.62 202 ALA A O 1
ATOM 1546 N N . ILE A 1 203 ? 2.163 -3.845 11.763 1.00 90.50 203 ILE A N 1
ATOM 1547 C CA . ILE A 1 203 ? 0.805 -4.345 11.507 1.00 90.50 203 ILE A CA 1
ATOM 1548 C C . ILE A 1 203 ? 0.627 -5.749 12.104 1.00 90.50 203 ILE A C 1
ATOM 1550 O O . ILE A 1 203 ? -0.417 -6.029 12.695 1.00 90.50 203 ILE A O 1
ATOM 1554 N N . GLY A 1 204 ? 1.643 -6.614 12.023 1.00 88.25 204 GLY A N 1
ATOM 1555 C CA . GLY A 1 204 ? 1.644 -7.936 12.652 1.00 88.25 204 GLY A CA 1
ATOM 1556 C C . GLY A 1 204 ? 1.437 -7.866 14.167 1.00 88.25 204 GLY A C 1
ATOM 1557 O O . GLY A 1 204 ? 0.568 -8.552 14.710 1.00 88.25 204 GLY A O 1
ATOM 1558 N N . VAL A 1 205 ? 2.142 -6.959 14.851 1.00 86.81 205 VAL A N 1
ATOM 1559 C CA . VAL A 1 205 ? 1.943 -6.697 16.286 1.00 86.81 205 VAL A CA 1
ATOM 1560 C C . VAL A 1 205 ? 0.524 -6.205 16.570 1.00 86.81 205 VAL A C 1
ATOM 1562 O O . VAL A 1 205 ? -0.100 -6.664 17.531 1.00 86.81 205 VAL A O 1
ATOM 1565 N N . LEU A 1 206 ? -0.021 -5.319 15.733 1.00 86.94 206 LEU A N 1
ATOM 1566 C CA . LEU A 1 206 ? -1.405 -4.862 15.871 1.00 86.94 206 LEU A CA 1
ATOM 1567 C C . LEU A 1 206 ? -2.406 -6.016 15.694 1.00 86.94 206 LEU A C 1
ATOM 1569 O O . LEU A 1 206 ? -3.401 -6.077 16.415 1.00 86.94 206 LEU A O 1
ATOM 1573 N N . LEU A 1 207 ? -2.142 -6.945 14.771 1.00 89.50 207 LEU A N 1
ATOM 1574 C CA . LEU A 1 207 ? -2.990 -8.108 14.508 1.00 89.50 207 LEU A CA 1
ATOM 1575 C C . LEU A 1 207 ? -2.978 -9.109 15.668 1.00 89.50 207 LEU A C 1
ATOM 1577 O O . LEU A 1 207 ? -4.041 -9.578 16.084 1.00 89.50 207 LEU A O 1
ATOM 1581 N N . MET A 1 208 ? -1.800 -9.403 16.223 1.00 86.56 208 MET A N 1
ATOM 1582 C CA . MET A 1 208 ? -1.653 -10.269 17.401 1.00 86.56 208 MET A CA 1
ATOM 1583 C C . MET A 1 208 ? -2.396 -9.705 18.617 1.00 86.56 208 MET A C 1
ATOM 1585 O O . MET A 1 208 ? -2.920 -10.457 19.434 1.00 86.56 208 MET A O 1
ATOM 1589 N N . ASN A 1 209 ? -2.506 -8.378 18.694 1.00 83.94 209 ASN A N 1
ATOM 1590 C CA . ASN A 1 209 ? -3.157 -7.659 19.783 1.00 83.94 209 ASN A CA 1
ATOM 1591 C C . ASN A 1 209 ? -4.506 -7.041 19.375 1.00 83.94 209 ASN A C 1
ATOM 1593 O O . ASN A 1 209 ? -4.982 -6.085 19.992 1.00 83.94 209 ASN A O 1
ATOM 1597 N N . ALA A 1 210 ? -5.150 -7.584 18.339 1.00 82.00 210 ALA A N 1
ATOM 1598 C CA . ALA A 1 210 ? -6.337 -6.981 17.739 1.00 82.00 210 ALA A CA 1
ATOM 1599 C C . ALA A 1 210 ? -7.549 -6.878 18.683 1.00 82.00 210 ALA A C 1
ATOM 1601 O O . ALA A 1 210 ? -8.465 -6.110 18.410 1.00 82.00 210 ALA A O 1
ATOM 1602 N N . THR A 1 211 ? -7.575 -7.631 19.785 1.00 80.12 211 THR A N 1
ATOM 1603 C CA . THR A 1 211 ? -8.625 -7.544 20.815 1.00 80.12 211 THR A CA 1
ATOM 1604 C C . THR A 1 211 ? -8.600 -6.225 21.583 1.00 80.12 211 THR A C 1
ATOM 1606 O O . THR A 1 211 ? -9.649 -5.773 22.030 1.00 80.12 211 THR A O 1
ATOM 1609 N N . ALA A 1 212 ? -7.429 -5.598 21.706 1.00 80.81 212 ALA A N 1
ATOM 1610 C CA . ALA A 1 212 ? -7.255 -4.289 22.330 1.00 80.81 212 ALA A CA 1
ATOM 1611 C C . ALA A 1 212 ? -7.322 -3.134 21.311 1.00 80.81 212 ALA A C 1
ATOM 1613 O O . ALA A 1 212 ? -7.310 -1.969 21.697 1.00 80.81 212 ALA A O 1
ATOM 1614 N N . CYS A 1 213 ? -7.393 -3.444 20.013 1.00 83.38 213 CYS A N 1
ATOM 1615 C CA . CYS A 1 213 ? -7.315 -2.463 18.938 1.00 83.38 213 CYS A CA 1
ATOM 1616 C C . CYS A 1 213 ? -8.609 -1.644 18.794 1.00 83.38 213 CYS A C 1
ATOM 1618 O O . CYS A 1 213 ? -9.705 -2.203 18.865 1.00 83.38 213 CYS A O 1
ATOM 1620 N N . PRO A 1 214 ? -8.524 -0.328 18.502 1.00 84.38 214 PRO A N 1
ATOM 1621 C CA . PRO A 1 214 ? -9.704 0.462 18.143 1.00 84.38 214 PRO A CA 1
ATOM 1622 C C . PRO A 1 214 ? -10.346 0.022 16.814 1.00 84.38 214 PRO A C 1
ATOM 1624 O O . PRO A 1 214 ? -11.495 0.374 16.541 1.00 84.38 214 PRO A O 1
ATOM 1627 N N . LEU A 1 215 ? -9.615 -0.717 15.973 1.00 86.50 215 LEU A N 1
ATOM 1628 C CA . LEU A 1 215 ? -10.120 -1.319 14.741 1.00 86.50 215 LEU A CA 1
ATOM 1629 C C . LEU A 1 215 ? -10.576 -2.761 14.979 1.00 86.50 215 LEU A C 1
ATOM 1631 O O . LEU A 1 215 ? -10.050 -3.478 15.825 1.00 86.50 215 LEU A O 1
ATOM 1635 N N . ARG A 1 216 ? -11.522 -3.229 14.159 1.00 87.44 216 ARG A N 1
ATOM 1636 C CA . ARG A 1 216 ? -11.953 -4.633 14.181 1.00 87.44 216 ARG A CA 1
ATOM 1637 C C . ARG A 1 216 ? -10.796 -5.546 13.771 1.00 87.44 216 ARG A C 1
ATOM 1639 O O . ARG A 1 216 ? -10.094 -5.245 12.808 1.00 87.44 216 ARG A O 1
ATOM 1646 N N . LYS A 1 217 ? -10.682 -6.721 14.402 1.00 88.00 217 LYS A N 1
ATOM 1647 C CA . LYS A 1 217 ? -9.681 -7.746 14.044 1.00 88.00 217 LYS A CA 1
ATOM 1648 C C . LYS A 1 217 ? -9.663 -8.070 12.550 1.00 88.00 217 LYS A C 1
ATOM 1650 O O . LYS A 1 217 ? -8.592 -8.159 11.969 1.00 88.00 217 LYS A O 1
ATOM 1655 N N . THR A 1 218 ? -10.831 -8.188 11.920 1.00 88.94 218 THR A N 1
ATOM 1656 C CA . THR A 1 218 ? -10.936 -8.435 10.474 1.00 88.94 218 THR A CA 1
ATOM 1657 C C . THR A 1 218 ? -10.308 -7.313 9.647 1.00 88.94 218 THR A C 1
ATOM 1659 O O . THR A 1 218 ? -9.620 -7.596 8.679 1.00 88.94 218 THR A O 1
ATOM 1662 N N . THR A 1 219 ? -10.487 -6.049 10.042 1.00 89.44 219 THR A N 1
ATOM 1663 C CA . THR A 1 219 ? -9.871 -4.900 9.362 1.00 89.44 219 THR A CA 1
ATOM 1664 C C . THR A 1 219 ? -8.351 -4.960 9.456 1.00 89.44 219 THR A C 1
ATOM 1666 O O . THR A 1 219 ? -7.674 -4.800 8.449 1.00 89.44 219 THR A O 1
ATOM 1669 N N . VAL A 1 220 ? -7.818 -5.239 10.648 1.00 90.12 220 VAL A N 1
ATOM 1670 C CA . VAL A 1 220 ? -6.367 -5.358 10.852 1.00 90.12 220 VAL A CA 1
ATOM 1671 C C . VAL A 1 220 ? -5.801 -6.557 10.085 1.00 90.12 220 VAL A C 1
ATOM 1673 O O . VAL A 1 220 ? -4.737 -6.447 9.49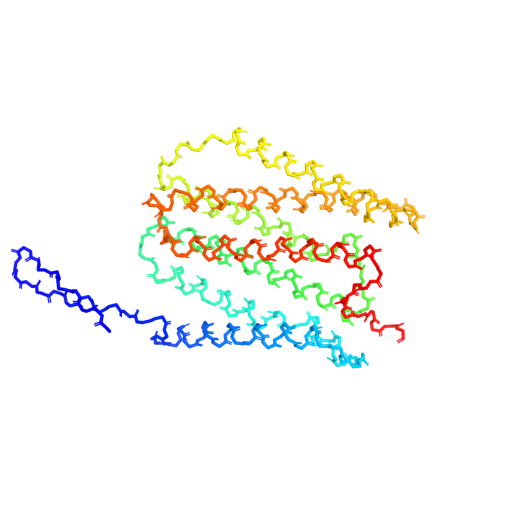1 1.00 90.12 220 VAL A O 1
ATOM 1676 N N . ALA A 1 221 ? -6.526 -7.678 10.039 1.00 92.19 221 ALA A N 1
ATOM 1677 C CA . ALA A 1 221 ? -6.123 -8.863 9.286 1.00 92.19 221 ALA A CA 1
ATOM 1678 C C . ALA A 1 221 ? -6.085 -8.606 7.773 1.00 92.19 221 ALA A C 1
ATOM 1680 O O . ALA A 1 221 ? -5.137 -9.015 7.114 1.00 92.19 221 ALA A O 1
ATOM 1681 N N . LEU A 1 222 ? -7.084 -7.902 7.228 1.00 91.44 222 LEU A N 1
ATOM 1682 C CA . LEU A 1 222 ? -7.108 -7.519 5.814 1.00 91.44 222 LEU A CA 1
ATOM 1683 C C . LEU A 1 222 ? -5.993 -6.527 5.476 1.00 91.44 222 LEU A C 1
ATOM 1685 O O . LEU A 1 222 ? -5.372 -6.658 4.428 1.00 91.44 222 LEU A O 1
ATOM 1689 N N . LEU A 1 223 ? -5.701 -5.577 6.371 1.00 90.62 223 LEU A N 1
ATOM 1690 C CA . LEU A 1 223 ? -4.574 -4.660 6.204 1.00 90.62 223 LEU A CA 1
ATOM 1691 C C . LEU A 1 223 ? -3.238 -5.418 6.211 1.00 90.62 223 LEU A C 1
ATOM 1693 O O . LEU A 1 223 ? -2.407 -5.186 5.342 1.00 90.62 223 LEU A O 1
ATOM 1697 N N . ALA A 1 224 ? -3.060 -6.360 7.143 1.00 91.75 224 ALA A N 1
ATOM 1698 C CA . ALA A 1 224 ? -1.877 -7.217 7.209 1.00 91.75 224 ALA A CA 1
ATOM 1699 C C . ALA A 1 224 ? -1.714 -8.065 5.942 1.00 91.75 224 ALA A C 1
ATOM 1701 O O . ALA A 1 224 ? -0.618 -8.155 5.403 1.00 91.75 224 ALA A O 1
ATOM 1702 N N . ALA A 1 225 ? -2.808 -8.654 5.450 1.00 93.50 225 ALA A N 1
ATOM 1703 C CA . ALA A 1 225 ? -2.802 -9.432 4.218 1.00 93.50 225 ALA A CA 1
ATOM 1704 C C . ALA A 1 225 ? -2.455 -8.561 3.003 1.00 93.50 225 ALA A C 1
ATOM 1706 O O . ALA A 1 225 ? -1.609 -8.951 2.211 1.00 93.50 225 ALA A O 1
ATOM 1707 N N . GLY A 1 226 ? -3.053 -7.370 2.883 1.00 90.62 226 GLY A N 1
ATOM 1708 C CA . GLY A 1 226 ? -2.759 -6.426 1.804 1.00 90.62 226 GLY A CA 1
ATOM 1709 C C . GLY A 1 226 ? -1.289 -6.002 1.777 1.00 90.62 226 GLY A C 1
ATOM 1710 O O . GLY A 1 226 ? -0.657 -6.088 0.732 1.00 90.62 226 GLY A O 1
ATOM 1711 N N . PHE A 1 227 ? -0.721 -5.637 2.930 1.00 90.62 227 PHE A N 1
ATOM 1712 C CA . PHE A 1 227 ? 0.711 -5.333 3.044 1.00 90.62 227 PHE A CA 1
ATOM 1713 C C . PHE A 1 227 ? 1.603 -6.541 2.772 1.00 90.62 227 PHE A C 1
ATOM 1715 O O . PHE A 1 227 ? 2.639 -6.402 2.135 1.00 90.62 227 PHE A O 1
ATOM 1722 N N . GLY A 1 228 ? 1.198 -7.732 3.214 1.00 91.44 228 GLY A N 1
ATOM 1723 C CA . GLY A 1 228 ? 1.903 -8.968 2.886 1.00 91.44 228 GLY A CA 1
ATOM 1724 C C . GLY A 1 228 ? 1.918 -9.248 1.381 1.00 91.44 228 GLY A C 1
ATOM 1725 O O . GLY A 1 228 ? 2.946 -9.660 0.856 1.00 91.44 228 GLY A O 1
ATOM 1726 N N . PHE A 1 229 ? 0.811 -8.988 0.677 1.00 90.94 229 PHE A N 1
ATOM 1727 C CA . PHE A 1 229 ? 0.751 -9.095 -0.783 1.00 90.94 229 PHE A CA 1
ATOM 1728 C C . PHE A 1 229 ? 1.575 -8.019 -1.489 1.00 90.94 229 PHE A C 1
ATOM 1730 O O . PHE A 1 229 ? 2.215 -8.341 -2.482 1.00 90.94 229 PHE A O 1
ATOM 1737 N N . MET A 1 230 ? 1.591 -6.785 -0.976 1.00 88.06 230 MET A N 1
ATOM 1738 C CA . MET A 1 230 ? 2.452 -5.714 -1.489 1.00 88.06 230 MET A CA 1
ATOM 1739 C C . MET A 1 230 ? 3.927 -6.121 -1.390 1.00 88.06 230 MET A C 1
ATOM 1741 O O . MET A 1 230 ? 4.602 -6.195 -2.408 1.00 88.06 230 MET A O 1
ATOM 1745 N N . PHE A 1 231 ? 4.365 -6.549 -0.204 1.00 86.38 231 PHE A N 1
ATOM 1746 C CA . PHE A 1 231 ? 5.730 -7.021 0.028 1.00 86.38 231 PHE A CA 1
ATOM 1747 C C . PHE A 1 231 ? 6.101 -8.243 -0.827 1.00 86.38 231 PHE A C 1
ATOM 1749 O O . PHE A 1 231 ? 7.211 -8.355 -1.342 1.00 86.38 231 PHE A O 1
ATOM 1756 N N . LEU A 1 232 ? 5.164 -9.180 -1.010 1.00 86.75 232 LEU A N 1
ATOM 1757 C CA . LEU A 1 232 ? 5.354 -10.302 -1.929 1.00 86.75 232 LEU A CA 1
ATOM 1758 C C . LEU A 1 232 ? 5.494 -9.819 -3.380 1.00 86.75 232 LEU A C 1
ATOM 1760 O O . LEU A 1 232 ? 6.312 -10.361 -4.121 1.00 86.75 232 LEU A O 1
ATOM 1764 N N . GLY A 1 233 ? 4.721 -8.804 -3.767 1.00 83.44 233 GLY A N 1
ATOM 1765 C CA . GLY A 1 233 ? 4.846 -8.109 -5.043 1.00 83.44 233 GLY A CA 1
ATOM 1766 C C . GLY A 1 233 ? 6.248 -7.544 -5.244 1.00 83.44 233 GLY A C 1
ATOM 1767 O O . GLY A 1 233 ? 6.842 -7.813 -6.282 1.00 83.44 233 GLY A O 1
ATOM 1768 N N . ASP A 1 234 ? 6.818 -6.884 -4.234 1.00 80.00 234 ASP A N 1
ATOM 1769 C CA . ASP A 1 234 ? 8.181 -6.335 -4.292 1.00 80.00 234 ASP A CA 1
ATOM 1770 C C . ASP A 1 234 ? 9.245 -7.432 -4.465 1.00 80.00 234 ASP A C 1
ATOM 1772 O O . ASP A 1 234 ? 10.209 -7.266 -5.214 1.00 80.00 234 ASP A O 1
ATOM 1776 N N . ILE A 1 235 ? 9.061 -8.595 -3.829 1.00 79.94 235 ILE A N 1
ATOM 1777 C CA . ILE A 1 235 ? 9.952 -9.754 -4.006 1.00 79.94 235 ILE A CA 1
ATOM 1778 C C . ILE A 1 235 ? 9.836 -10.327 -5.423 1.00 79.94 235 ILE A C 1
ATOM 1780 O O . ILE A 1 235 ? 10.854 -10.633 -6.047 1.00 79.94 235 ILE A O 1
ATOM 1784 N N . ILE A 1 236 ? 8.612 -10.495 -5.935 1.00 82.12 236 ILE A N 1
ATOM 1785 C CA . ILE A 1 236 ? 8.372 -10.999 -7.296 1.00 82.12 236 ILE A CA 1
ATOM 1786 C C . ILE A 1 236 ? 8.951 -10.023 -8.319 1.00 82.12 236 ILE A C 1
ATOM 1788 O O . ILE A 1 236 ? 9.628 -10.451 -9.252 1.00 82.12 236 ILE A O 1
ATOM 1792 N N . TRP A 1 237 ? 8.732 -8.726 -8.112 1.00 76.25 237 TRP A N 1
ATOM 1793 C CA . TRP A 1 237 ? 9.311 -7.648 -8.899 1.00 76.25 237 TRP A CA 1
ATOM 1794 C C . TRP A 1 237 ? 10.835 -7.763 -8.927 1.00 76.25 237 TRP A C 1
ATOM 1796 O O . TRP A 1 237 ? 11.418 -7.926 -9.999 1.00 76.25 237 TRP A O 1
ATOM 1806 N N . ALA A 1 238 ? 11.475 -7.810 -7.758 1.00 72.56 238 ALA A N 1
ATOM 1807 C CA . ALA A 1 238 ? 12.921 -7.937 -7.645 1.00 72.56 238 ALA A CA 1
ATOM 1808 C C . ALA A 1 238 ? 13.440 -9.185 -8.369 1.00 72.56 238 ALA A C 1
ATOM 1810 O O . ALA A 1 238 ? 14.359 -9.094 -9.177 1.00 72.56 238 ALA A O 1
ATOM 1811 N N . ALA A 1 239 ? 12.813 -10.343 -8.152 1.00 74.62 239 ALA A N 1
ATOM 1812 C CA . ALA A 1 239 ? 13.180 -11.581 -8.833 1.00 74.62 239 ALA A CA 1
ATOM 1813 C C . ALA A 1 239 ? 13.006 -11.485 -10.360 1.00 74.62 239 ALA A C 1
ATOM 1815 O O . ALA A 1 239 ? 13.837 -11.993 -11.111 1.00 74.62 239 ALA A O 1
ATOM 1816 N N . SER A 1 240 ? 11.953 -10.817 -10.834 1.00 72.94 240 SER A N 1
ATOM 1817 C CA . SER A 1 240 ? 11.693 -10.651 -12.266 1.00 72.94 240 SER A CA 1
ATOM 1818 C C . SER A 1 240 ? 12.716 -9.744 -12.954 1.00 72.94 240 SER A C 1
ATOM 1820 O O . SER A 1 240 ? 13.118 -10.047 -14.078 1.00 72.94 240 SER A O 1
ATOM 1822 N N . VAL A 1 241 ? 13.206 -8.708 -12.262 1.00 69.38 241 VAL A N 1
ATOM 1823 C CA . VAL A 1 241 ? 14.304 -7.849 -12.732 1.00 69.38 241 VAL A CA 1
ATOM 1824 C C . VAL A 1 241 ? 15.589 -8.664 -12.881 1.00 69.38 241 VAL A C 1
ATOM 1826 O O . VAL A 1 241 ? 16.240 -8.594 -13.918 1.00 69.38 241 VAL A O 1
ATOM 1829 N N . VAL A 1 242 ? 15.913 -9.513 -11.898 1.00 70.00 242 VAL A N 1
ATOM 1830 C CA . VAL A 1 242 ? 17.110 -10.379 -11.930 1.00 70.00 242 VAL A CA 1
ATOM 1831 C C . VAL A 1 242 ? 17.078 -11.359 -13.103 1.00 70.00 242 VAL A C 1
ATOM 1833 O O . VAL A 1 242 ? 18.099 -11.614 -13.735 1.00 70.00 242 VAL A O 1
ATOM 1836 N N . VAL A 1 243 ? 15.906 -11.925 -13.399 1.00 75.31 243 VAL A N 1
ATOM 1837 C CA . VAL A 1 243 ? 15.725 -12.911 -14.478 1.00 75.31 243 VAL A CA 1
ATOM 1838 C C . VAL A 1 243 ? 15.534 -12.233 -15.849 1.00 75.31 243 VAL A C 1
ATOM 1840 O O . VAL A 1 243 ? 15.447 -12.923 -16.864 1.00 75.31 243 VAL A O 1
ATOM 1843 N N . GLY A 1 244 ? 15.477 -10.896 -15.906 1.00 66.50 244 GLY A N 1
ATOM 1844 C CA . GLY A 1 244 ? 15.237 -10.140 -17.141 1.00 66.50 244 GLY A CA 1
ATOM 1845 C C . GLY A 1 244 ? 13.840 -10.364 -17.729 1.00 66.50 244 GLY A C 1
ATOM 1846 O O . GLY A 1 244 ? 13.646 -10.242 -18.932 1.00 66.50 244 GLY A O 1
ATOM 1847 N N . ARG A 1 245 ? 12.869 -10.750 -16.893 1.00 64.25 245 ARG A N 1
ATOM 1848 C CA . ARG A 1 245 ? 11.466 -11.004 -17.269 1.00 64.25 245 ARG A CA 1
ATOM 1849 C C . ARG A 1 245 ? 10.520 -10.010 -16.610 1.00 64.25 245 ARG A C 1
ATOM 1851 O O . ARG A 1 245 ? 9.366 -10.344 -16.342 1.00 64.25 245 ARG A O 1
ATOM 1858 N N . TYR A 1 246 ? 11.021 -8.837 -16.245 1.00 60.84 246 TYR A N 1
ATOM 1859 C CA . TYR A 1 246 ? 10.184 -7.855 -15.589 1.00 60.84 246 TYR A CA 1
ATOM 1860 C C . TYR A 1 246 ? 9.147 -7.319 -16.575 1.00 60.84 246 TYR A C 1
ATOM 1862 O O . TYR A 1 246 ? 9.482 -6.616 -17.516 1.00 60.84 246 TYR A O 1
ATOM 1870 N N . ILE A 1 247 ? 7.883 -7.670 -16.338 1.00 56.25 247 ILE A N 1
ATOM 1871 C CA . ILE A 1 247 ? 6.733 -7.204 -17.113 1.00 56.25 247 ILE A CA 1
ATOM 1872 C C . ILE A 1 247 ? 6.256 -5.878 -16.498 1.00 56.25 247 ILE A C 1
ATOM 1874 O O . ILE A 1 247 ? 5.145 -5.787 -15.977 1.00 56.25 247 ILE A O 1
ATOM 1878 N N . SER A 1 248 ? 7.100 -4.843 -16.483 1.00 55.94 248 SER A N 1
ATOM 1879 C CA . SER A 1 248 ? 6.533 -3.487 -16.543 1.00 55.94 248 SER A CA 1
ATOM 1880 C C . SER A 1 248 ? 6.105 -3.233 -17.971 1.00 55.94 248 SER A C 1
ATOM 1882 O O . SER A 1 248 ? 6.713 -3.806 -18.862 1.00 55.94 248 SER A O 1
ATOM 1884 N N . GLY A 1 249 ? 5.099 -2.380 -18.194 1.00 48.12 249 GLY A N 1
ATOM 1885 C CA . GLY A 1 249 ? 4.829 -1.857 -19.534 1.00 48.12 249 GLY A CA 1
ATOM 1886 C C . GLY A 1 249 ? 6.129 -1.310 -20.112 1.00 48.12 249 GLY A C 1
ATOM 1887 O O . GLY A 1 249 ? 6.584 -0.249 -19.674 1.00 48.12 249 GLY A O 1
ATOM 1888 N N . ASP A 1 250 ? 6.758 -2.110 -20.974 1.00 41.16 250 ASP A N 1
ATOM 1889 C CA . ASP A 1 250 ? 8.086 -1.846 -21.500 1.00 41.16 250 ASP A CA 1
ATOM 1890 C C . ASP A 1 250 ? 8.058 -0.479 -22.170 1.00 41.16 250 ASP A C 1
ATOM 1892 O O . ASP A 1 250 ? 7.019 -0.039 -22.675 1.00 41.16 250 ASP A O 1
ATOM 1896 N N . ASN A 1 251 ? 9.187 0.224 -22.066 1.00 43.88 251 ASN A N 1
ATOM 1897 C CA . ASN A 1 251 ? 9.350 1.596 -22.525 1.00 43.88 251 ASN A CA 1
ATOM 1898 C C . ASN A 1 251 ? 8.603 1.799 -23.848 1.00 43.88 251 ASN A C 1
ATOM 1900 O O . ASN A 1 251 ? 8.852 1.078 -24.810 1.00 43.88 251 ASN A O 1
ATOM 1904 N N . PHE A 1 252 ? 7.722 2.800 -23.920 1.00 43.41 252 PHE A N 1
ATOM 1905 C CA . PHE A 1 252 ? 6.973 3.150 -25.137 1.00 43.41 252 PHE A CA 1
ATOM 1906 C C . PHE A 1 252 ? 7.868 3.613 -26.311 1.00 43.41 252 PHE A C 1
ATOM 1908 O O . PHE A 1 252 ? 7.389 4.277 -27.228 1.00 43.41 252 PHE A O 1
ATOM 1915 N N . SER A 1 253 ? 9.172 3.338 -26.265 1.00 37.47 253 SER A N 1
ATOM 1916 C CA . SER A 1 253 ? 10.203 3.884 -27.135 1.00 37.47 253 SER A CA 1
ATOM 1917 C C . SER A 1 253 ? 11.115 2.832 -27.777 1.00 37.47 253 SER A C 1
ATOM 1919 O O . SER A 1 253 ? 12.222 3.197 -28.169 1.00 37.47 253 SER A O 1
ATOM 1921 N N . GLU A 1 254 ? 10.685 1.575 -27.912 1.00 33.81 254 GLU A N 1
ATOM 1922 C CA . GLU A 1 254 ? 11.276 0.653 -28.902 1.00 33.81 254 GLU A CA 1
ATOM 1923 C C . GLU A 1 254 ? 10.318 0.372 -30.064 1.00 33.81 254 GLU A C 1
ATOM 1925 O O . GLU A 1 254 ? 9.133 0.052 -29.809 1.00 33.81 254 GLU A O 1
#

Secondary structure (DSSP, 8-state):
--PEEEE-TTS-EEEE----TT-SHHHHHHHHHHHHHHHHHHHHHS-PPP-HHHHHHHHHTTHHHHHHHHHHHHHHHHH--SHHHHHHHHHHHHHHHHHHHHHHHHHHHHHTT---SS-HHHHHHHHHHHHHHHHHHHHHHHTT----HHHHHHHHHHHHHHHHHHHIIIIIHHHHTT-S--HHHHHHHHHHHHHHHHHHHHHHHHHHTTTT-SS-HHHHHHHHHHHHHHHHHHHHHHHHHHTT---S---TT-

Foldseek 3Di:
DDWDWDQDPVRDTDTPPPQDCCHDPLSVLVVVLVVLVVVLVVLLPDPDDFDLVSLLCVLCSCLSSLVSVLVSLVVQLVPDPDPLSNLLSVLVSVLSVLLSVLSVQCSVCLVVLHDDVVDPSLVSVLVSLVSNVVSLVSFCVQLVDPDPVVVLLVQLVVQLVVVLVVCCVQPQVVVCVVDVPRDSVSVSVSSNSSSLSSSLSSLVVCLVSVVSTPDHNVVSVVVSVVSVVVVVVVVVQSVCNSVVNRPNSPRPPD

Radius of gyration: 21.15 Å; chains: 1; bounding box: 66×28×60 Å

Sequence (254 aa):
MAVGTATGHFGDTTRITRVGFADGWTGVLAIGTIVYVAAAIWFTLSDLPSSPALDIYRLISDQPAAFAAAVLAIIAVRSTRHPAARRTWTYLAAAIVTYNLGNLVDAFLRIAGLTPFPSLADFFYLAFFPILISGIFVSLRASSLRVSWGRLLLDSLILVLGFGTFFWFFVISPAAAASEEALAPFVLTQVYIAFDCLMLMAIGVLLMNATACPLRKTTVALLAAGFGFMFLGDIIWAASVVVGRYISGDNFSE